Protein AF-0000000077146807 (afdb_homodimer)

pLDDT: mean 95.78, std 4.28, range [75.12, 98.81]

Secondary structure (DSSP, 8-state):
---EEEEEEE-TT-HHHHHHHHHHHH--EEEEEEEHHHHHHH-TTS---TTTTTSEEEEEEEETTEEEEEESS-SSTTPPP---SSEEEEEEES-HHHHHHHHHHHHTSTTPEEEEEEE--SS-SSEEEEE-TTS-EEEEEE-GGG-/---EEEEEEE-TT-HHHHHHHHHHHH--EEEEEEEHHHHHHH-TTS---TTTTTSEEEEEEEETTEEEEEESS-SSTTPPP---SSEEEEEEES-HHHHHHHHHHHHTSTTPEEEEEEE--SS-SSEEEEE-TTS-EEEEEE-GGG-

Structure (mmCIF, N/CA/C/O backbone):
data_AF-0000000077146807-model_v1
#
loop_
_entity.id
_entity.type
_entity.pdbx_description
1 polymer 'PhnB protein'
#
loop_
_atom_site.group_PDB
_atom_site.id
_atom_site.type_symbol
_atom_site.label_atom_id
_atom_site.label_alt_id
_atom_site.label_comp_id
_atom_site.label_asym_id
_atom_site.label_entity_id
_atom_site.label_seq_id
_atom_site.pdbx_PDB_ins_code
_atom_site.Cartn_x
_atom_site.Cartn_y
_atom_site.Cartn_z
_atom_site.occupancy
_atom_site.B_iso_or_equiv
_atom_site.auth_seq_id
_atom_site.auth_comp_id
_atom_site.auth_asym_id
_atom_site.auth_atom_id
_atom_site.pdbx_PDB_model_num
ATOM 1 N N . MET A 1 1 ? 7.93 -3.893 19.234 1 81.62 1 MET A N 1
ATOM 2 C CA . MET A 1 1 ? 8.344 -3.117 18.062 1 81.62 1 MET A CA 1
ATOM 3 C C . MET A 1 1 ? 7.168 -2.365 17.469 1 81.62 1 MET A C 1
ATOM 5 O O . MET A 1 1 ? 6.105 -2.947 17.234 1 81.62 1 MET A O 1
ATOM 9 N N . THR A 1 2 ? 7.328 -1.012 17.328 1 92.5 2 THR A N 1
ATOM 10 C CA . THR A 1 2 ? 6.234 -0.146 16.906 1 92.5 2 THR A CA 1
ATOM 11 C C . THR A 1 2 ? 6.336 0.141 15.406 1 92.5 2 THR A C 1
ATOM 13 O O . THR A 1 2 ? 5.453 0.785 14.828 1 92.5 2 THR A O 1
ATOM 16 N N . LEU A 1 3 ? 7.355 -0.413 14.758 1 95.62 3 LEU A N 1
ATOM 17 C CA . LEU A 1 3 ? 7.594 -0.13 13.352 1 95.62 3 LEU A CA 1
ATOM 18 C C . LEU A 1 3 ? 6.523 -0.779 12.477 1 95.62 3 LEU A C 1
ATOM 20 O O . LEU A 1 3 ? 6.305 -1.991 12.555 1 95.62 3 LEU A O 1
ATOM 24 N N . GLU A 1 4 ? 5.883 0.049 11.625 1 94.94 4 GLU A N 1
ATOM 25 C CA . GLU A 1 4 ? 4.922 -0.468 10.656 1 94.94 4 GLU A CA 1
ATOM 26 C C . GLU A 1 4 ? 4.918 0.369 9.383 1 94.94 4 GLU A C 1
ATOM 28 O O . GLU A 1 4 ? 5.41 1.5 9.375 1 94.94 4 GLU A O 1
ATOM 33 N N . ILE A 1 5 ? 4.465 -0.225 8.344 1 96.5 5 ILE A N 1
ATOM 34 C CA . ILE A 1 5 ? 4.227 0.482 7.09 1 96.5 5 ILE A CA 1
ATOM 35 C C . ILE A 1 5 ? 2.729 0.535 6.805 1 96.5 5 ILE A C 1
ATOM 37 O O . ILE A 1 5 ? 2.088 -0.502 6.621 1 96.5 5 ILE A O 1
ATOM 41 N N . ALA A 1 6 ? 2.217 1.709 6.836 1 96.31 6 ALA A N 1
ATOM 42 C CA . ALA A 1 6 ? 0.815 1.899 6.473 1 96.31 6 ALA A CA 1
ATOM 43 C C . ALA A 1 6 ? 0.677 2.264 4.996 1 96.31 6 ALA A C 1
ATOM 45 O O . ALA A 1 6 ? 1.589 2.85 4.406 1 96.31 6 ALA A O 1
ATOM 46 N N . ILE A 1 7 ? -0.433 1.892 4.477 1 97.5 7 ILE A N 1
ATOM 47 C CA . ILE A 1 7 ? -0.778 2.283 3.115 1 97.5 7 ILE A CA 1
ATOM 48 C C . ILE A 1 7 ? -1.39 3.682 3.121 1 97.5 7 ILE A C 1
ATOM 50 O O . ILE A 1 7 ? -2.209 4.004 3.984 1 97.5 7 ILE A O 1
ATOM 54 N N . PHE A 1 8 ? -1.017 4.445 2.168 1 98.5 8 PHE A N 1
ATOM 55 C CA . PHE A 1 8 ? -1.559 5.793 2.043 1 98.5 8 PHE A CA 1
ATOM 56 C C . PHE A 1 8 ? -2.15 6.012 0.656 1 98.5 8 PHE A C 1
ATOM 58 O O . PHE A 1 8 ? -1.458 5.852 -0.351 1 98.5 8 PHE A O 1
ATOM 65 N N . LEU A 1 9 ? -3.402 6.359 0.618 1 98.81 9 LEU A N 1
ATOM 66 C CA . LEU A 1 9 ? -4.094 6.617 -0.64 1 98.81 9 LEU A CA 1
ATOM 67 C C . LEU A 1 9 ? -4.352 8.109 -0.824 1 98.81 9 LEU A C 1
ATOM 69 O O . LEU A 1 9 ? -4.879 8.766 0.074 1 98.81 9 LEU A O 1
ATOM 73 N N . SER A 1 10 ? -3.959 8.602 -1.922 1 98.62 10 SER A N 1
ATOM 74 C CA . SER A 1 10 ? -4.309 9.953 -2.355 1 98.62 10 SER A CA 1
ATOM 75 C C . SER A 1 10 ? -5.48 9.93 -3.336 1 98.62 10 SER A C 1
ATOM 77 O O . SER A 1 10 ? -5.402 9.289 -4.387 1 98.62 10 SER A O 1
ATOM 79 N N . MET A 1 11 ? -6.52 10.68 -3.082 1 98.19 11 MET A N 1
ATOM 80 C CA . MET A 1 11 ? -7.766 10.414 -3.793 1 98.19 11 MET A CA 1
ATOM 81 C C . MET A 1 11 ? -8.164 11.602 -4.664 1 98.19 11 MET A C 1
ATOM 83 O O . MET A 1 11 ? -9.094 11.508 -5.465 1 98.19 11 MET A O 1
ATOM 87 N N . ASN A 1 12 ? -7.508 12.711 -4.508 1 96.75 12 ASN A N 1
ATOM 88 C CA . ASN A 1 12 ? -7.684 13.844 -5.41 1 96.75 12 ASN A CA 1
ATOM 89 C C . ASN A 1 12 ? -9.156 14.219 -5.555 1 96.75 12 ASN A C 1
ATOM 91 O O . ASN A 1 12 ? -9.672 14.289 -6.668 1 96.75 12 ASN A O 1
ATOM 95 N N . GLY A 1 13 ? -9.812 14.445 -4.445 1 96.19 13 GLY A N 1
ATOM 96 C CA . GLY A 1 13 ? -11.18 14.922 -4.469 1 96.19 13 GLY A CA 1
ATOM 97 C C . GLY A 1 13 ? -12.195 13.836 -4.168 1 96.19 13 GLY A C 1
ATOM 98 O O . GLY A 1 13 ? -13.391 14.117 -4.031 1 96.19 13 GLY A O 1
ATOM 99 N N . GLN A 1 14 ? -11.773 12.594 -3.996 1 97.75 14 GLN A N 1
ATOM 100 C CA . GLN A 1 14 ? -12.711 11.5 -3.828 1 97.75 14 GLN A CA 1
ATOM 101 C C . GLN A 1 14 ? -12.484 10.766 -2.508 1 97.75 14 GLN A C 1
ATOM 103 O O . GLN A 1 14 ? -12.875 9.609 -2.357 1 97.75 14 GLN A O 1
ATOM 108 N N . ALA A 1 15 ? -11.844 11.414 -1.58 1 98.56 15 ALA A N 1
ATOM 109 C CA . ALA A 1 15 ? -11.453 10.75 -0.337 1 98.56 15 ALA A CA 1
ATOM 110 C C . ALA A 1 15 ? -12.68 10.336 0.471 1 98.56 15 ALA A C 1
ATOM 112 O O . ALA A 1 15 ? -12.742 9.219 0.991 1 98.56 15 ALA A O 1
ATOM 113 N N . LYS A 1 16 ? -13.633 11.211 0.589 1 98.06 16 LYS A N 1
ATOM 114 C CA . LYS A 1 16 ? -14.836 10.891 1.356 1 98.06 16 LYS A CA 1
ATOM 115 C C . LYS A 1 16 ? -15.57 9.695 0.76 1 98.06 16 LYS A C 1
ATOM 117 O O . LYS A 1 16 ? -16 8.797 1.487 1 98.06 16 LYS A O 1
ATOM 122 N N . GLU A 1 17 ? -15.727 9.688 -0.514 1 98.19 17 GLU A N 1
ATOM 123 C CA . GLU A 1 17 ? -16.375 8.578 -1.204 1 98.19 17 GLU A CA 1
ATOM 124 C C . GLU A 1 17 ? -15.602 7.277 -1 1 98.19 17 GLU A C 1
ATOM 126 O O . GLU A 1 17 ? -16.203 6.223 -0.774 1 98.19 17 GLU A O 1
ATOM 131 N N . ALA A 1 18 ? -14.305 7.371 -1.085 1 98.69 18 ALA A N 1
ATOM 132 C CA . ALA A 1 18 ? -13.461 6.191 -0.886 1 98.69 18 ALA A CA 1
ATOM 133 C C . ALA A 1 18 ? -13.609 5.645 0.531 1 98.69 18 ALA A C 1
ATOM 135 O O . ALA A 1 18 ? -13.75 4.434 0.724 1 98.69 18 ALA A O 1
ATOM 136 N N . ILE A 1 19 ? -13.57 6.535 1.506 1 98.75 19 ILE A N 1
ATOM 137 C CA . ILE A 1 19 ? -13.742 6.133 2.898 1 98.75 19 ILE A CA 1
ATOM 138 C C . ILE A 1 19 ? -15.062 5.387 3.064 1 98.75 19 ILE A C 1
ATOM 140 O O . ILE A 1 19 ? -15.109 4.312 3.668 1 98.75 19 ILE A O 1
ATOM 144 N N . ASN A 1 20 ? -16.094 5.914 2.502 1 98.38 20 ASN A N 1
ATOM 145 C CA . ASN A 1 20 ? -17.406 5.27 2.568 1 98.38 20 ASN A CA 1
ATOM 146 C C . ASN A 1 20 ? -17.391 3.91 1.876 1 98.38 20 ASN A C 1
ATOM 148 O O . ASN A 1 20 ? -17.984 2.949 2.377 1 98.38 20 ASN A O 1
ATOM 152 N N . PHE A 1 21 ? -16.766 3.859 0.77 1 98.75 21 PHE A N 1
ATOM 153 C CA . PHE A 1 21 ? -16.656 2.621 0.007 1 98.75 21 PHE A CA 1
ATOM 154 C C . PHE A 1 21 ? -15.992 1.532 0.839 1 98.75 21 PHE A C 1
ATOM 156 O O . PHE A 1 21 ? -16.5 0.412 0.926 1 98.75 21 PHE A O 1
ATOM 163 N N . TYR A 1 22 ? -14.844 1.832 1.464 1 98.56 22 TYR A N 1
ATOM 164 C CA . TYR A 1 22 ? -14.094 0.843 2.227 1 98.56 22 TYR A CA 1
ATOM 165 C C . TYR A 1 22 ? -14.82 0.479 3.516 1 98.56 22 TYR A C 1
ATOM 167 O O . TYR A 1 22 ? -14.758 -0.666 3.969 1 98.56 22 TYR A O 1
ATOM 175 N N . THR A 1 23 ? -15.492 1.472 4.141 1 98.38 23 THR A N 1
ATOM 176 C CA . THR A 1 23 ? -16.281 1.185 5.328 1 98.38 23 THR A CA 1
ATOM 177 C C . THR A 1 23 ? -17.422 0.216 5 1 98.38 23 THR A C 1
ATOM 179 O O . THR A 1 23 ? -17.641 -0.758 5.723 1 98.38 23 THR A O 1
ATOM 182 N N . ARG A 1 24 ? -18.016 0.372 3.936 1 97.69 24 ARG A N 1
ATOM 183 C CA . ARG A 1 24 ? -19.172 -0.426 3.537 1 97.69 24 ARG A CA 1
ATOM 184 C C . ARG A 1 24 ? -18.75 -1.814 3.072 1 97.69 24 ARG A C 1
ATOM 186 O O . ARG A 1 24 ? -19.328 -2.818 3.484 1 97.69 24 ARG A O 1
ATOM 193 N N . ASN A 1 25 ? -17.75 -1.862 2.285 1 98 25 ASN A N 1
ATOM 194 C CA . ASN A 1 25 ? -17.484 -3.096 1.552 1 98 25 ASN A CA 1
ATOM 195 C C . ASN A 1 25 ? -16.406 -3.938 2.238 1 98 25 ASN A C 1
ATOM 197 O O . ASN A 1 25 ? -16.312 -5.141 1.992 1 98 25 ASN A O 1
ATOM 201 N N . LEU A 1 26 ? -15.586 -3.293 3.039 1 97.75 26 LEU A N 1
ATOM 202 C CA . LEU A 1 26 ? -14.492 -4.012 3.678 1 97.75 26 LEU A CA 1
ATOM 203 C C . LEU A 1 26 ? -14.594 -3.928 5.199 1 97.75 26 LEU A C 1
ATOM 205 O O . LEU A 1 26 ? -13.664 -4.309 5.91 1 97.75 26 LEU A O 1
ATOM 209 N N . GLU A 1 27 ? -15.664 -3.334 5.652 1 96.75 27 GLU A N 1
ATOM 210 C CA . GLU A 1 27 ? -15.93 -3.225 7.086 1 96.75 27 GLU A CA 1
ATOM 211 C C . GLU A 1 27 ? -14.82 -2.445 7.789 1 96.75 27 GLU A C 1
ATOM 213 O O . GLU A 1 27 ? -14.414 -2.799 8.898 1 96.75 27 GLU A O 1
ATOM 218 N N . ALA A 1 28 ? -14.297 -1.48 7.094 1 98.19 28 ALA A N 1
ATOM 219 C CA . ALA A 1 28 ? -13.258 -0.629 7.668 1 98.19 28 ALA A CA 1
ATOM 220 C C . ALA A 1 28 ? -13.812 0.223 8.805 1 98.19 28 ALA A C 1
ATOM 222 O O . ALA A 1 28 ? -14.922 0.746 8.711 1 98.19 28 ALA A O 1
ATOM 223 N N . LYS A 1 29 ? -13.047 0.321 9.836 1 98.19 29 LYS A N 1
ATOM 224 C CA . LYS A 1 29 ? -13.391 1.197 10.953 1 98.19 29 LYS A CA 1
ATOM 225 C C . LYS A 1 29 ? -12.695 2.551 10.828 1 98.19 29 LYS A C 1
ATOM 227 O O . LYS A 1 29 ? -11.492 2.615 10.57 1 98.19 29 LYS A O 1
ATOM 232 N N . LYS A 1 30 ? -13.453 3.574 11.016 1 98.31 30 LYS A N 1
ATOM 233 C CA . LYS A 1 30 ? -12.883 4.918 11.008 1 98.31 30 LYS A CA 1
ATOM 234 C C . LYS A 1 30 ? -12.227 5.25 12.344 1 98.31 30 LYS A C 1
ATOM 236 O O . LYS A 1 30 ? -12.906 5.406 13.352 1 98.31 30 LYS A O 1
ATOM 241 N N . LEU A 1 31 ? -10.969 5.395 12.344 1 97.25 31 LEU A N 1
ATOM 242 C CA . LEU A 1 31 ? -10.258 5.719 13.57 1 97.25 31 LEU A CA 1
ATOM 243 C C . LEU A 1 31 ? -10.078 7.227 13.711 1 97.25 31 LEU A C 1
ATOM 245 O O . LEU A 1 31 ? -10.078 7.75 14.828 1 97.25 31 LEU A O 1
ATOM 249 N N . MET A 1 32 ? -9.82 7.871 12.617 1 96.88 32 MET A N 1
ATOM 250 C CA . MET A 1 32 ? -9.555 9.305 12.586 1 96.88 32 MET A CA 1
ATOM 251 C C . MET A 1 32 ? -9.969 9.898 11.242 1 96.88 32 MET A C 1
ATOM 253 O O . MET A 1 32 ? -9.758 9.289 10.195 1 96.88 32 MET A O 1
ATOM 257 N N . ILE A 1 33 ? -10.57 11.062 11.305 1 97.69 33 ILE A N 1
ATOM 258 C CA . ILE A 1 33 ? -10.875 11.844 10.117 1 97.69 33 ILE A CA 1
ATOM 259 C C . ILE A 1 33 ? -10.562 13.32 10.375 1 97.69 33 ILE A C 1
ATOM 261 O O . ILE A 1 33 ? -11.031 13.898 11.359 1 97.69 33 ILE A O 1
ATOM 265 N N . VAL A 1 34 ? -9.82 13.898 9.578 1 96.69 34 VAL A N 1
ATOM 266 C CA . VAL A 1 34 ? -9.477 15.312 9.656 1 96.69 34 VAL A CA 1
ATOM 267 C C . VAL A 1 34 ? -9.805 16 8.336 1 96.69 34 VAL A C 1
ATOM 269 O O . VAL A 1 34 ? -9.273 15.625 7.285 1 96.69 34 VAL A O 1
ATOM 272 N N . THR A 1 35 ? -10.641 16.984 8.391 1 97.38 35 THR A N 1
ATOM 273 C CA . THR A 1 35 ? -10.992 17.75 7.191 1 97.38 35 THR A CA 1
ATOM 274 C C . THR A 1 35 ? -10.047 18.922 6.996 1 97.38 35 THR A C 1
ATOM 276 O O . THR A 1 35 ? -9.258 19.25 7.883 1 97.38 35 THR A O 1
ATOM 279 N N . TYR A 1 36 ? -10.211 19.531 5.785 1 96.75 36 TYR A N 1
ATOM 280 C CA . TYR A 1 36 ? -9.43 20.734 5.531 1 96.75 36 TYR A CA 1
ATOM 281 C C . TYR A 1 36 ? -9.805 21.844 6.516 1 96.75 36 TYR A C 1
ATOM 283 O O . TYR A 1 36 ? -8.945 22.609 6.961 1 96.75 36 TYR A O 1
ATOM 291 N N . GLU A 1 37 ? -11.031 21.938 6.82 1 95.75 37 GLU A N 1
ATOM 292 C CA . GLU A 1 37 ? -11.492 22.938 7.789 1 95.75 37 GLU A CA 1
ATOM 293 C C . GLU A 1 37 ? -10.828 22.719 9.148 1 95.75 37 GLU A C 1
ATOM 295 O O . GLU A 1 37 ? -10.352 23.672 9.773 1 95.75 37 GLU A O 1
ATOM 300 N N . GLU A 1 38 ? -10.844 21.5 9.594 1 94.81 38 GLU A N 1
ATOM 301 C CA . GLU A 1 38 ? -10.227 21.172 10.875 1 94.81 38 GLU A CA 1
ATOM 302 C C . GLU A 1 38 ? -8.719 21.422 10.852 1 94.81 38 GLU A C 1
ATOM 304 O O . GLU A 1 38 ? -8.148 21.891 11.836 1 94.81 38 GLU A O 1
ATOM 309 N N . LEU A 1 39 ? -8.109 21.062 9.758 1 92.81 39 LEU A N 1
ATOM 310 C CA . LEU A 1 39 ? -6.684 21.312 9.602 1 92.81 39 LEU A CA 1
ATOM 311 C C . LEU A 1 39 ? -6.379 22.812 9.68 1 92.81 39 LEU A C 1
ATOM 313 O O . LEU A 1 39 ? -5.398 23.219 10.305 1 92.81 39 LEU A O 1
ATOM 317 N N . ALA A 1 40 ? -7.164 23.625 9.062 1 92.38 40 ALA A N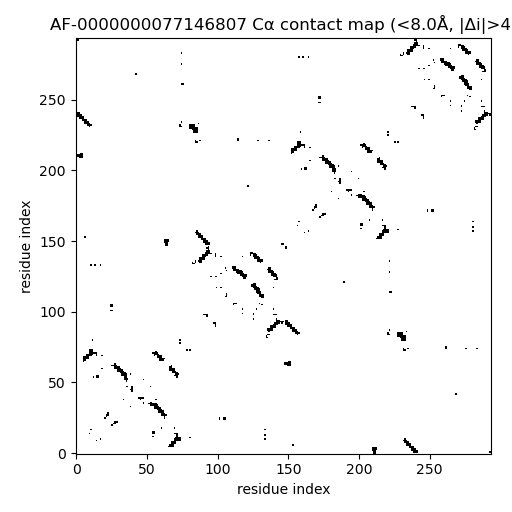 1
ATOM 318 C CA . ALA A 1 40 ? -6.969 25.062 9 1 92.38 40 ALA A CA 1
ATOM 319 C C . ALA A 1 40 ? -7.012 25.688 10.391 1 92.38 40 ALA A C 1
ATOM 321 O O . ALA A 1 40 ? -6.402 26.734 10.633 1 92.38 40 ALA A O 1
ATOM 322 N N . LYS A 1 41 ? -7.738 25.062 11.312 1 91 41 LYS A N 1
ATOM 323 C CA . LYS A 1 41 ? -7.801 25.547 12.688 1 91 41 LYS A CA 1
ATOM 324 C C . LYS A 1 41 ? -6.465 25.344 13.398 1 91 41 LYS A C 1
ATOM 326 O O . LYS A 1 41 ? -6.129 26.078 14.328 1 91 41 LYS A O 1
ATOM 331 N N . ARG A 1 42 ? -5.73 24.359 12.977 1 87.44 42 ARG A N 1
ATOM 332 C CA . ARG A 1 42 ? -4.453 24.031 13.602 1 87.44 42 ARG A CA 1
ATOM 333 C C . ARG A 1 42 ? -3.299 24.703 12.867 1 87.44 42 ARG A C 1
ATOM 335 O O . ARG A 1 42 ? -2.223 24.891 13.438 1 87.44 42 ARG A O 1
ATOM 342 N N . ASP A 1 43 ? -3.494 24.953 11.586 1 86.56 43 ASP A N 1
ATOM 343 C CA . ASP A 1 43 ? -2.504 25.578 10.711 1 86.56 43 ASP A CA 1
ATOM 344 C C . ASP A 1 43 ? -3.096 26.781 9.977 1 86.56 43 ASP A C 1
ATOM 346 O O . ASP A 1 43 ? -3.719 26.625 8.93 1 86.56 43 ASP A O 1
ATOM 350 N N . SER A 1 44 ? -2.748 27.875 10.367 1 84 44 SER A N 1
ATOM 351 C CA . SER A 1 44 ? -3.348 29.109 9.844 1 84 44 SER A CA 1
ATOM 352 C C . SER A 1 44 ? -2.885 29.391 8.422 1 84 44 SER A C 1
ATOM 354 O O . SER A 1 44 ? -3.506 30.172 7.703 1 84 44 SER A O 1
ATOM 356 N N . SER A 1 45 ? -1.859 28.734 8 1 84.19 45 SER A N 1
ATOM 357 C CA . SER A 1 45 ? -1.342 28.969 6.656 1 84.19 45 SER A CA 1
ATOM 358 C C . SER A 1 45 ? -2.123 28.172 5.621 1 84.19 45 SER A C 1
ATOM 360 O O . SER A 1 45 ? -2.02 28.438 4.418 1 84.19 45 SER A O 1
ATOM 362 N N . PHE A 1 46 ? -2.885 27.297 6.133 1 85.56 46 PHE A N 1
ATOM 363 C CA . PHE A 1 46 ? -3.666 26.469 5.219 1 85.56 46 PHE A CA 1
ATOM 364 C C . PHE A 1 46 ? -4.906 27.203 4.742 1 85.56 46 PHE A C 1
ATOM 366 O O . PHE A 1 46 ? -5.758 27.594 5.551 1 85.56 46 PHE A O 1
ATOM 373 N N . LYS A 1 47 ? -5.016 27.484 3.428 1 84.88 47 LYS A N 1
ATOM 374 C CA . LYS A 1 47 ? -6.121 28.234 2.848 1 84.88 47 LYS A CA 1
ATOM 375 C C . LYS A 1 47 ? -7.336 27.344 2.613 1 84.88 47 LYS A C 1
ATOM 377 O O . LYS A 1 47 ? -7.223 26.281 1.977 1 84.88 47 LYS A O 1
ATOM 382 N N . ILE A 1 48 ? -8.422 27.719 3.07 1 88.62 48 ILE A N 1
ATOM 383 C CA . ILE A 1 48 ? -9.656 26.953 2.961 1 88.62 48 ILE A CA 1
ATOM 384 C C . ILE A 1 48 ? -10.727 27.797 2.258 1 88.62 48 ILE A C 1
ATOM 386 O O . ILE A 1 48 ? -10.703 29.016 2.334 1 88.62 48 ILE A O 1
ATOM 390 N N . THR A 1 49 ? -11.469 27.203 1.381 1 91.81 49 THR A N 1
ATOM 391 C CA . THR A 1 49 ? -12.625 27.812 0.722 1 91.81 49 THR A CA 1
ATOM 392 C C . THR A 1 49 ? -13.891 27.031 1.028 1 91.81 49 THR A C 1
ATOM 394 O O . THR A 1 49 ? -13.836 25.953 1.623 1 91.81 49 THR A O 1
ATOM 397 N N . SER A 1 50 ? -15.023 27.578 0.658 1 92.25 50 SER A N 1
ATOM 398 C CA . SER A 1 50 ? -16.297 26.891 0.855 1 92.25 50 SER A CA 1
ATOM 399 C C . SER A 1 50 ? -16.359 25.609 0.037 1 92.25 50 SER A C 1
ATOM 401 O O . SER A 1 50 ? -17.047 24.656 0.416 1 92.25 50 SER A O 1
ATOM 403 N N . GLU A 1 51 ? -15.586 25.531 -0.985 1 92.12 51 GLU A N 1
ATOM 404 C CA . GLU A 1 51 ? -15.633 24.406 -1.907 1 92.12 51 GLU A CA 1
ATOM 405 C C . GLU A 1 51 ? -14.789 23.234 -1.396 1 92.12 51 GLU A C 1
ATOM 407 O O . GLU A 1 51 ? -15.094 22.078 -1.672 1 92.12 51 GLU A O 1
ATOM 412 N N . ASN A 1 52 ? -13.797 23.578 -0.627 1 93.06 52 ASN A N 1
ATOM 413 C CA . ASN A 1 52 ? -12.875 22.5 -0.293 1 93.06 52 ASN A CA 1
ATOM 414 C C . ASN A 1 52 ? -12.875 22.203 1.203 1 93.06 52 ASN A C 1
ATOM 416 O O . ASN A 1 52 ? -12.203 21.281 1.657 1 93.06 52 ASN A O 1
ATOM 420 N N . LYS A 1 53 ? -13.648 22.891 1.979 1 94.62 53 LYS A N 1
ATOM 421 C CA . LYS A 1 53 ? -13.602 22.812 3.436 1 94.62 53 LYS A CA 1
ATOM 422 C C . LYS A 1 53 ? -13.883 21.391 3.924 1 94.62 53 LYS A C 1
ATOM 424 O O . LYS A 1 53 ? -13.375 20.984 4.969 1 94.62 53 LYS A O 1
ATOM 429 N N . ASP A 1 54 ? -14.633 20.625 3.182 1 95.81 54 ASP A N 1
ATOM 430 C CA . ASP A 1 54 ? -15.047 19.312 3.629 1 95.81 54 ASP A CA 1
ATOM 431 C C . ASP A 1 54 ? -14.125 18.219 3.062 1 95.81 54 ASP A C 1
ATOM 433 O O . ASP A 1 54 ? -14.289 17.047 3.373 1 95.81 54 ASP A O 1
ATOM 437 N N . HIS A 1 55 ? -13.148 18.625 2.297 1 97.19 55 HIS A N 1
ATOM 438 C CA . HIS A 1 55 ? -12.164 17.672 1.791 1 97.19 55 HIS A CA 1
ATOM 439 C C . HIS A 1 55 ? -11.359 17.062 2.93 1 97.19 55 HIS A C 1
ATOM 441 O O . HIS A 1 55 ? -11.258 17.641 4.012 1 97.19 55 HIS A O 1
ATOM 447 N N . ILE A 1 56 ? -10.883 15.867 2.695 1 98.12 56 ILE A N 1
ATOM 448 C CA . ILE A 1 56 ? -10.188 15.109 3.732 1 98.12 56 ILE A CA 1
ATOM 449 C C . ILE A 1 56 ? -8.703 15.453 3.707 1 98.12 56 ILE A C 1
ATOM 451 O O . ILE A 1 56 ? -8.016 15.219 2.709 1 98.12 56 ILE A O 1
ATOM 455 N N . ALA A 1 57 ? -8.203 16.016 4.805 1 96.25 57 ALA A N 1
ATOM 456 C CA . ALA A 1 57 ? -6.777 16.297 4.961 1 96.25 57 ALA A CA 1
ATOM 457 C C . ALA A 1 57 ? -6.012 15.047 5.363 1 96.25 57 ALA A C 1
ATOM 459 O O . ALA A 1 57 ? -4.867 14.852 4.953 1 96.25 57 ALA A O 1
ATOM 460 N N . HIS A 1 58 ? -6.617 14.25 6.176 1 96.94 58 HIS A N 1
ATOM 461 C CA . HIS A 1 58 ? -6.031 13.008 6.68 1 96.94 58 HIS A CA 1
ATOM 462 C C . HIS A 1 58 ? -7.098 12.102 7.285 1 96.94 58 HIS A C 1
ATOM 464 O O . HIS A 1 58 ? -8.047 12.586 7.91 1 96.94 58 HIS A O 1
ATOM 470 N N . SER A 1 59 ? -6.949 10.82 7.129 1 98.25 59 SER A N 1
ATOM 471 C CA . SER A 1 59 ? -7.809 9.844 7.797 1 98.25 59 SER A CA 1
ATOM 472 C C . SER A 1 59 ? -7.082 8.516 8.008 1 98.25 59 SER A C 1
ATOM 474 O O . SER A 1 59 ? -6.133 8.203 7.285 1 98.25 59 SER A O 1
ATOM 476 N N . VAL A 1 60 ? -7.469 7.832 9.008 1 97.62 60 VAL A N 1
ATOM 477 C CA . VAL A 1 60 ? -6.961 6.496 9.312 1 97.62 60 VAL A CA 1
ATOM 478 C C . VAL A 1 60 ? -8.133 5.523 9.469 1 97.62 60 VAL A C 1
ATOM 480 O O . VAL A 1 60 ? -9.008 5.727 10.305 1 97.62 60 VAL A O 1
ATOM 483 N N . LEU A 1 61 ? -8.117 4.562 8.633 1 98.31 61 LEU A N 1
ATOM 484 C CA . LEU A 1 61 ? -9.047 3.447 8.734 1 98.31 61 LEU A CA 1
ATOM 485 C C . LEU A 1 61 ? -8.344 2.188 9.219 1 98.31 61 LEU A C 1
ATOM 487 O O . LEU A 1 61 ? -7.129 2.043 9.039 1 98.31 61 LEU A O 1
ATOM 491 N N . GLN A 1 62 ? -9.125 1.335 9.82 1 97.38 62 GLN A N 1
ATOM 492 C CA . GLN A 1 62 ? -8.617 0.037 10.25 1 97.38 62 GLN A CA 1
ATOM 493 C C . GLN A 1 62 ? -9.375 -1.102 9.578 1 97.38 62 GLN A C 1
ATOM 495 O O . GLN A 1 62 ? -10.609 -1.158 9.641 1 97.38 62 GLN A O 1
ATOM 500 N N . ILE A 1 63 ? -8.695 -1.94 8.945 1 96.06 63 ILE A N 1
ATOM 501 C CA . ILE A 1 63 ? -9.227 -3.172 8.367 1 96.06 63 ILE A CA 1
ATOM 502 C C . ILE A 1 63 ? -8.438 -4.367 8.891 1 96.06 63 ILE A C 1
ATOM 504 O O . ILE A 1 63 ? -7.281 -4.574 8.516 1 96.06 63 ILE A O 1
ATOM 508 N N . GLY A 1 64 ? -9.039 -5.184 9.727 1 93.19 64 GLY A N 1
ATOM 509 C CA . GLY A 1 64 ? -8.266 -6.203 10.422 1 93.19 64 GLY A CA 1
ATOM 510 C C . GLY A 1 64 ? -7.078 -5.641 11.18 1 93.19 64 GLY A C 1
ATOM 511 O O . GLY A 1 64 ? -7.234 -4.727 11.992 1 93.19 64 GLY A O 1
ATOM 512 N N . ASN A 1 65 ? -5.918 -6.125 10.82 1 90.44 65 ASN A N 1
ATOM 513 C CA . ASN A 1 65 ? -4.707 -5.715 11.516 1 90.44 65 ASN A CA 1
ATOM 514 C C . ASN A 1 65 ? -3.959 -4.625 10.758 1 90.44 65 ASN A C 1
ATOM 516 O O . ASN A 1 65 ? -2.811 -4.316 11.078 1 90.44 65 ASN A O 1
ATOM 520 N N . THR A 1 66 ? -4.605 -4.043 9.82 1 94.19 66 THR A N 1
ATOM 521 C CA . THR A 1 66 ? -3.889 -3.127 8.938 1 94.19 66 THR A CA 1
ATOM 522 C C . THR A 1 66 ? -4.527 -1.742 8.961 1 94.19 66 THR A C 1
ATOM 524 O O . THR A 1 66 ? -5.754 -1.618 8.953 1 94.19 66 THR A O 1
ATOM 527 N N . LYS A 1 67 ? -3.678 -0.741 8.961 1 95.56 67 LYS A N 1
ATOM 528 C CA . LYS A 1 67 ? -4.137 0.638 8.82 1 95.56 67 LYS A CA 1
ATOM 529 C C . LYS A 1 67 ? -4.109 1.077 7.359 1 95.56 67 LYS A C 1
ATOM 531 O O . LYS A 1 67 ? -3.174 0.755 6.625 1 95.56 67 LYS A O 1
ATOM 536 N N . LEU A 1 68 ? -5.141 1.747 6.992 1 98.06 68 LEU A N 1
ATOM 537 C CA . LEU A 1 68 ? -5.273 2.404 5.695 1 98.06 68 LEU A CA 1
ATOM 538 C C . LEU A 1 68 ? -5.473 3.906 5.867 1 98.06 68 LEU A C 1
ATOM 540 O O . LEU A 1 68 ? -6.434 4.34 6.508 1 98.06 68 LEU A O 1
ATOM 544 N N . MET A 1 69 ? -4.57 4.625 5.312 1 98.56 69 MET A N 1
ATOM 545 C CA . MET A 1 69 ? -4.66 6.082 5.398 1 98.56 69 MET A CA 1
ATOM 546 C C . MET A 1 69 ? -5.129 6.676 4.074 1 98.56 69 MET A C 1
ATOM 548 O O . MET A 1 69 ? -4.73 6.207 3.004 1 98.56 69 MET A O 1
ATOM 552 N N . ILE A 1 70 ? -5.996 7.676 4.191 1 98.75 70 ILE A N 1
ATOM 553 C CA . ILE A 1 70 ? -6.578 8.281 2.998 1 98.75 70 ILE A CA 1
ATOM 554 C C . ILE A 1 70 ? -6.59 9.797 3.143 1 98.75 70 ILE A C 1
ATOM 556 O O . ILE A 1 70 ? -6.918 10.328 4.211 1 98.75 70 ILE A O 1
ATOM 560 N N . ALA A 1 71 ? -6.281 10.484 2.137 1 98.12 71 ALA A N 1
ATOM 561 C CA . ALA A 1 71 ? -6.359 11.938 2.051 1 98.12 71 ALA A CA 1
ATOM 562 C C . ALA A 1 71 ? -6.613 12.391 0.615 1 98.12 71 ALA A C 1
ATOM 564 O O . ALA A 1 71 ? -6.777 11.562 -0.284 1 98.12 71 ALA A O 1
ATOM 565 N N . GLU A 1 72 ? -6.746 13.719 0.425 1 97.31 72 GLU A N 1
ATOM 566 C CA . GLU A 1 72 ? -6.934 14.266 -0.918 1 97.31 72 GLU A CA 1
ATOM 567 C C . GLU A 1 72 ? -5.602 14.383 -1.653 1 97.31 72 GLU A C 1
ATOM 569 O O . GLU A 1 72 ? -5.469 13.922 -2.789 1 97.31 72 GLU A O 1
ATOM 574 N N . ASP A 1 73 ? -4.605 14.859 -1 1 94.31 73 ASP A N 1
ATOM 575 C CA . ASP A 1 73 ? -3.426 15.398 -1.668 1 94.31 73 ASP A CA 1
ATOM 576 C C . ASP A 1 73 ? -2.402 14.305 -1.951 1 94.31 73 ASP A C 1
ATOM 578 O O . ASP A 1 73 ? -2.299 13.336 -1.196 1 94.31 73 ASP A O 1
ATOM 582 N N . THR A 1 74 ? -1.663 14.523 -2.992 1 94.44 74 THR A N 1
ATOM 583 C CA . THR A 1 74 ? -0.504 13.688 -3.285 1 94.44 74 THR A CA 1
ATOM 584 C C . THR A 1 74 ? 0.696 14.109 -2.443 1 94.44 74 THR A C 1
ATOM 586 O O . THR A 1 74 ? 0.616 15.078 -1.683 1 94.44 74 THR A O 1
ATOM 589 N N . MET A 1 75 ? 1.733 13.398 -2.564 1 93.25 75 MET A N 1
ATOM 590 C CA . MET A 1 75 ? 2.891 13.609 -1.699 1 93.25 75 MET A CA 1
ATOM 591 C C . MET A 1 75 ? 3.709 14.805 -2.172 1 93.25 75 MET A C 1
ATOM 593 O O . MET A 1 75 ? 4.402 15.445 -1.376 1 93.25 75 MET A O 1
ATOM 597 N N . LYS A 1 76 ? 3.643 15.047 -3.406 1 91.5 76 LYS A N 1
ATOM 598 C CA . LYS A 1 76 ? 4.348 16.188 -3.973 1 91.5 76 LYS A CA 1
ATOM 599 C C . LYS A 1 76 ? 3.379 17.312 -4.312 1 91.5 76 LYS A C 1
ATOM 601 O O . LYS A 1 76 ? 2.375 17.094 -4.996 1 91.5 76 LYS A O 1
ATOM 606 N N . HIS A 1 77 ? 3.785 18.453 -3.926 1 87.25 77 HIS A N 1
ATOM 607 C CA . HIS A 1 77 ? 2.951 19.609 -4.215 1 87.25 77 HIS A CA 1
ATOM 608 C C . HIS A 1 77 ? 2.895 19.891 -5.711 1 87.25 77 HIS A C 1
ATOM 610 O O . HIS A 1 77 ? 3.918 19.828 -6.398 1 87.25 77 HIS A O 1
ATOM 616 N N . ASN A 1 78 ? 1.778 20.062 -6.281 1 85.88 78 ASN A N 1
ATOM 617 C CA . ASN A 1 78 ? 1.519 20.5 -7.648 1 85.88 78 ASN A CA 1
ATOM 618 C C . ASN A 1 78 ? 1.807 19.391 -8.664 1 85.88 78 ASN A C 1
ATOM 620 O O . ASN A 1 78 ? 1.986 19.672 -9.852 1 85.88 78 ASN A O 1
ATOM 624 N N . GLU A 1 79 ? 2.076 18.219 -8.164 1 91.75 79 GLU A N 1
ATOM 625 C CA . GLU A 1 79 ? 2.229 17.141 -9.133 1 91.75 79 GLU A CA 1
ATOM 626 C C . GLU A 1 79 ? 0.886 16.75 -9.742 1 91.75 79 GLU A C 1
ATOM 628 O O . GLU A 1 79 ? -0.152 16.844 -9.086 1 91.75 79 GLU A O 1
ATOM 633 N N . ARG A 1 80 ? 1.021 16.422 -10.992 1 95.62 80 ARG A N 1
ATOM 634 C CA . ARG A 1 80 ? -0.194 15.922 -11.633 1 95.62 80 ARG A CA 1
ATOM 635 C C . ARG A 1 80 ? -0.603 14.57 -11.055 1 95.62 80 ARG A C 1
ATOM 637 O O . ARG A 1 80 ? 0.229 13.672 -10.906 1 95.62 80 ARG A O 1
ATOM 644 N N . TYR A 1 81 ? -1.85 14.461 -10.758 1 97.44 81 TYR A N 1
ATOM 645 C CA . TYR A 1 81 ? -2.393 13.219 -10.227 1 97.44 81 TYR A CA 1
ATOM 646 C C . TYR A 1 81 ? -2.412 12.133 -11.297 1 97.44 81 TYR A C 1
ATOM 648 O O . TYR A 1 81 ? -2.838 12.375 -12.43 1 97.44 81 TYR A O 1
ATOM 656 N N . ASN A 1 82 ? -1.964 10.977 -10.914 1 97.5 82 ASN A N 1
ATOM 657 C CA . ASN A 1 82 ? -1.866 9.852 -11.836 1 97.5 82 ASN A CA 1
ATOM 658 C C . ASN A 1 82 ? -2.105 8.523 -11.125 1 97.5 82 ASN A C 1
ATOM 660 O O . ASN A 1 82 ? -1.328 8.133 -10.25 1 97.5 82 ASN A O 1
ATOM 664 N N . VAL A 1 83 ? -3.193 7.812 -11.555 1 97.88 83 VAL A N 1
ATOM 665 C CA . VAL A 1 83 ? -3.465 6.48 -11.023 1 97.88 83 VAL A CA 1
ATOM 666 C C . VAL A 1 83 ? -2.543 5.465 -11.688 1 97.88 83 VAL A C 1
ATOM 668 O O . VAL A 1 83 ? -2.453 5.406 -12.922 1 97.88 83 VAL A O 1
ATOM 671 N N . GLY A 1 84 ? -1.842 4.727 -10.859 1 97.94 84 GLY A N 1
ATOM 672 C CA . GLY A 1 84 ? -0.92 3.742 -11.406 1 97.94 84 GLY A CA 1
ATOM 673 C C . GLY A 1 84 ? -1.331 2.311 -11.117 1 97.94 84 GLY A C 1
ATOM 674 O O . GLY A 1 84 ? -2.314 2.072 -10.414 1 97.94 84 GLY A O 1
ATOM 675 N N . ASN A 1 85 ? -0.601 1.348 -11.766 1 98.19 85 ASN A N 1
ATOM 676 C CA . ASN A 1 85 ? -0.826 -0.074 -11.523 1 98.19 85 ASN A CA 1
ATOM 677 C C . ASN A 1 85 ? 0.42 -0.751 -10.961 1 98.19 85 ASN A C 1
ATOM 679 O O . ASN A 1 85 ? 0.523 -1.979 -10.977 1 98.19 85 ASN A O 1
ATOM 683 N N . ASN A 1 86 ? 1.364 0.083 -10.469 1 98.44 86 ASN A N 1
ATOM 684 C CA . ASN A 1 86 ? 2.604 -0.441 -9.906 1 98.44 86 ASN A CA 1
ATOM 685 C C . ASN A 1 86 ? 2.43 -0.827 -8.438 1 98.44 86 ASN A C 1
ATOM 687 O O . ASN A 1 86 ? 3.334 -1.404 -7.832 1 98.44 86 ASN A O 1
ATOM 691 N N . MET A 1 87 ? 1.311 -0.474 -7.824 1 98.5 87 MET A N 1
ATOM 692 C CA . MET A 1 87 ? 0.956 -0.872 -6.465 1 98.5 87 MET A CA 1
ATOM 693 C C . MET A 1 87 ? -0.479 -1.385 -6.406 1 98.5 87 MET A C 1
ATOM 695 O O . MET A 1 87 ? -1.354 -0.878 -7.113 1 98.5 87 MET A O 1
ATOM 699 N N . SER A 1 88 ? -0.706 -2.375 -5.582 1 98.5 88 SER A N 1
ATOM 700 C CA . SER A 1 88 ? -2.033 -2.912 -5.301 1 98.5 88 SER A CA 1
ATOM 701 C C . SER A 1 88 ? -2.145 -3.395 -3.859 1 98.5 88 SER A C 1
ATOM 703 O O . SER A 1 88 ? -1.165 -3.359 -3.111 1 98.5 88 SER A O 1
ATOM 705 N N . LEU A 1 89 ? -3.348 -3.67 -3.457 1 98.19 89 LEU A N 1
ATOM 706 C CA . LEU A 1 89 ? -3.609 -4.211 -2.129 1 98.19 89 LEU A CA 1
ATOM 707 C C . LEU A 1 89 ? -3.898 -5.707 -2.199 1 98.19 89 LEU A C 1
ATOM 709 O O . LEU A 1 89 ? -4.566 -6.172 -3.127 1 98.19 89 LEU A O 1
ATOM 713 N N . CYS A 1 90 ? -3.393 -6.414 -1.259 1 98.12 90 CYS A N 1
ATOM 714 C CA . CYS A 1 90 ? -3.732 -7.824 -1.124 1 98.12 90 CYS A CA 1
ATOM 715 C C . CYS A 1 90 ? -4.43 -8.094 0.204 1 98.12 90 CYS A C 1
ATOM 717 O O . CYS A 1 90 ? -3.779 -8.141 1.251 1 98.12 90 CYS A O 1
ATOM 719 N N . ILE A 1 91 ? -5.719 -8.281 0.148 1 98.12 91 ILE A N 1
ATOM 720 C CA . ILE A 1 91 ? -6.5 -8.656 1.319 1 98.12 91 ILE A CA 1
ATOM 721 C C . ILE A 1 91 ? -6.434 -10.172 1.521 1 98.12 91 ILE A C 1
ATOM 723 O O . ILE A 1 91 ? -6.852 -10.938 0.651 1 98.12 91 ILE A O 1
ATOM 727 N N . GLN A 1 92 ? -5.941 -10.547 2.648 1 97.88 92 GLN A N 1
ATOM 728 C CA . GLN A 1 92 ? -5.785 -11.984 2.857 1 97.88 92 GLN A CA 1
ATOM 729 C C . GLN A 1 92 ? -6.238 -12.391 4.258 1 97.88 92 GLN A C 1
ATOM 731 O O . GLN A 1 92 ? -6.164 -11.586 5.195 1 97.88 92 GLN A O 1
ATOM 736 N N . SER A 1 93 ? -6.73 -13.586 4.426 1 97.69 93 SER A N 1
ATOM 737 C CA . SER A 1 93 ? -7.234 -14.148 5.672 1 97.69 93 SER A CA 1
ATOM 738 C C . SER A 1 93 ? -7.227 -15.68 5.629 1 97.69 93 SER A C 1
ATOM 740 O O . SER A 1 93 ? -7.262 -16.266 4.551 1 97.69 93 SER A O 1
ATOM 742 N N . ALA A 1 94 ? -7.168 -16.328 6.812 1 97.62 94 ALA A N 1
ATOM 743 C CA . ALA A 1 94 ? -7.309 -17.781 6.906 1 97.62 94 ALA A CA 1
ATOM 744 C C . ALA A 1 94 ? -8.773 -18.172 7.094 1 97.62 94 ALA A C 1
ATOM 746 O O . ALA A 1 94 ? -9.078 -19.328 7.391 1 97.62 94 ALA A O 1
ATOM 747 N N . ASN A 1 95 ? -9.633 -17.234 7.02 1 97.44 95 ASN A N 1
ATOM 748 C CA . ASN A 1 95 ? -11.07 -17.453 7.059 1 97.44 95 ASN A CA 1
ATOM 749 C C . ASN A 1 95 ? -11.695 -17.312 5.668 1 97.44 95 ASN A C 1
ATOM 751 O O . ASN A 1 95 ? -11.898 -16.203 5.176 1 97.44 95 ASN A O 1
ATOM 755 N N . LEU A 1 96 ? -11.977 -18.484 5.086 1 97.62 96 LEU A N 1
ATOM 756 C CA . LEU A 1 96 ? -12.492 -18.531 3.721 1 97.62 96 LEU A CA 1
ATOM 757 C C . LEU A 1 96 ? -13.797 -17.75 3.602 1 97.62 96 LEU A C 1
ATOM 759 O O . LEU A 1 96 ? -13.992 -17 2.639 1 97.62 96 LEU A O 1
ATOM 763 N N . GLU A 1 97 ? -14.656 -17.875 4.551 1 97.69 97 GLU A N 1
ATOM 764 C CA . GLU A 1 97 ? -15.945 -17.188 4.523 1 97.69 97 GLU A CA 1
ATOM 765 C C . GLU A 1 97 ? -15.758 -15.672 4.531 1 97.69 97 GLU A C 1
ATOM 767 O O . GLU A 1 97 ? -16.5 -14.945 3.871 1 97.69 97 GLU A O 1
ATOM 772 N N . GLU A 1 98 ? -14.797 -15.273 5.246 1 97.5 98 GLU A N 1
ATOM 773 C CA . GLU A 1 98 ? -14.492 -13.852 5.324 1 97.5 98 GLU A CA 1
ATOM 774 C C . GLU A 1 98 ? -14.039 -13.305 3.971 1 97.5 98 GLU A C 1
ATOM 776 O O . GLU A 1 98 ? -14.516 -12.258 3.529 1 97.5 98 GLU A O 1
ATOM 781 N N . ILE A 1 99 ? -13.18 -13.992 3.283 1 98.25 99 ILE A N 1
ATOM 782 C CA . ILE A 1 99 ? -12.68 -13.586 1.976 1 98.25 99 ILE A CA 1
ATOM 783 C C . ILE A 1 99 ? -13.82 -13.578 0.963 1 98.25 99 ILE A C 1
ATOM 785 O O . ILE A 1 99 ? -13.961 -12.633 0.181 1 98.25 99 ILE A O 1
ATOM 789 N N . GLN A 1 100 ? -14.656 -14.57 1.015 1 98.5 100 GLN A N 1
ATOM 790 C CA . GLN A 1 100 ? -15.797 -14.648 0.111 1 98.5 100 GLN A CA 1
ATOM 791 C C . GLN A 1 100 ? -16.781 -13.5 0.353 1 98.5 100 GLN A C 1
ATOM 793 O O . GLN A 1 100 ? -17.297 -12.906 -0.596 1 98.5 100 GLN A O 1
ATOM 798 N N . ARG A 1 101 ? -16.969 -13.219 1.594 1 98.12 101 ARG A N 1
ATOM 799 C CA . ARG A 1 101 ? -17.859 -12.117 1.946 1 98.12 101 ARG A CA 1
ATOM 800 C C . ARG A 1 101 ? -17.328 -10.789 1.413 1 98.12 101 ARG A C 1
ATOM 802 O O . ARG A 1 101 ? -18.062 -10.023 0.792 1 98.12 101 ARG A O 1
ATOM 809 N N . PHE A 1 102 ? -16.078 -10.547 1.643 1 98.5 102 PHE A N 1
ATOM 810 C CA . PHE A 1 102 ? -15.477 -9.305 1.161 1 98.5 102 PHE A CA 1
ATOM 811 C C . PHE A 1 102 ? -15.547 -9.219 -0.359 1 98.5 102 PHE A C 1
ATOM 813 O O . PHE A 1 102 ? -15.891 -8.18 -0.914 1 98.5 102 PHE A O 1
ATOM 820 N N . TYR A 1 103 ? -15.211 -10.32 -1.009 1 98.81 103 TYR A N 1
ATOM 821 C CA . TYR A 1 103 ? -15.281 -10.336 -2.465 1 98.81 103 TYR A CA 1
ATOM 822 C C . TYR A 1 103 ? -16.688 -10.016 -2.943 1 98.81 103 TYR A C 1
ATOM 824 O O . TYR A 1 103 ? -16.875 -9.148 -3.799 1 98.81 103 TYR A O 1
ATOM 832 N N . ASN A 1 104 ? -17.672 -10.664 -2.367 1 98.75 104 ASN A N 1
ATOM 833 C CA . ASN A 1 104 ? -19.062 -10.469 -2.76 1 98.75 104 ASN A CA 1
ATOM 834 C C . ASN A 1 104 ? -19.516 -9.031 -2.502 1 98.75 104 ASN A C 1
ATOM 836 O O . ASN A 1 104 ? -20.219 -8.445 -3.328 1 98.75 104 ASN A O 1
ATOM 840 N N . ASN A 1 105 ? -19.172 -8.508 -1.38 1 98.62 105 ASN A N 1
ATOM 841 C CA . ASN A 1 105 ? -19.5 -7.121 -1.082 1 98.62 105 ASN A CA 1
ATOM 842 C C . ASN A 1 105 ? -18.922 -6.172 -2.129 1 98.62 105 ASN A C 1
ATOM 844 O O . ASN A 1 105 ? -19.625 -5.289 -2.627 1 98.62 105 ASN A O 1
ATOM 848 N N . LEU A 1 106 ? -17.703 -6.363 -2.459 1 98.75 106 LEU A N 1
ATOM 849 C CA . LEU A 1 106 ? -17.016 -5.473 -3.385 1 98.75 106 LEU A CA 1
ATOM 850 C C . LEU A 1 106 ? -17.641 -5.531 -4.773 1 98.75 106 LEU A C 1
ATOM 852 O O . LEU A 1 106 ? -17.922 -4.496 -5.375 1 98.75 106 LEU A O 1
ATOM 856 N N . ILE A 1 107 ? -17.906 -6.695 -5.25 1 98.44 107 ILE A N 1
ATOM 857 C CA . ILE A 1 107 ? -18.359 -6.82 -6.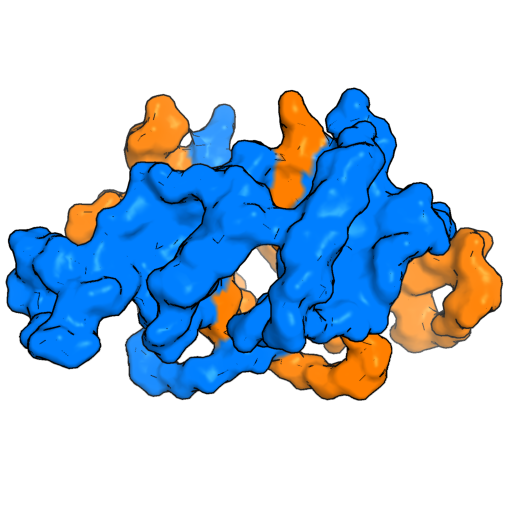633 1 98.44 107 ILE A CA 1
ATOM 858 C C . ILE A 1 107 ? -19.828 -6.441 -6.73 1 98.44 107 ILE A C 1
ATOM 860 O O . ILE A 1 107 ? -20.375 -6.324 -7.832 1 98.44 107 ILE A O 1
ATOM 864 N N . SER A 1 108 ? -20.531 -6.297 -5.598 1 98.06 108 SER A N 1
ATOM 865 C CA . SER A 1 108 ? -21.922 -5.84 -5.609 1 98.06 108 SER A CA 1
ATOM 866 C C . SER A 1 108 ? -22.016 -4.367 -6 1 98.06 108 SER A C 1
ATOM 868 O O . SER A 1 108 ? -23.094 -3.879 -6.352 1 98.06 108 SER A O 1
ATOM 870 N N . ASP A 1 109 ? -20.922 -3.635 -5.824 1 97.56 109 ASP A N 1
ATOM 871 C CA . ASP A 1 109 ? -20.875 -2.252 -6.289 1 97.56 109 ASP A CA 1
ATOM 872 C C . ASP A 1 109 ? -20.734 -2.186 -7.805 1 97.56 109 ASP A C 1
ATOM 874 O O . ASP A 1 109 ? -19.781 -2.752 -8.367 1 97.56 109 ASP A O 1
ATOM 878 N N . LYS A 1 110 ? -21.594 -1.453 -8.461 1 97.31 110 LYS A N 1
ATOM 879 C CA . LYS A 1 110 ? -21.688 -1.447 -9.914 1 97.31 110 LYS A CA 1
ATOM 880 C C . LYS A 1 110 ? -20.438 -0.808 -10.531 1 97.31 110 LYS A C 1
ATOM 882 O O . LYS A 1 110 ? -20.172 -0.973 -11.727 1 97.31 110 LYS A O 1
ATOM 887 N N . HIS A 1 111 ? -19.703 -0.085 -9.789 1 97.75 111 HIS A N 1
ATOM 888 C CA . HIS A 1 111 ? -18.547 0.623 -10.32 1 97.75 111 HIS A CA 1
ATOM 889 C C . HIS A 1 111 ? -17.266 -0.2 -10.164 1 97.75 111 HIS A C 1
ATOM 891 O O . HIS A 1 111 ? -16.188 0.22 -10.594 1 97.75 111 HIS A O 1
ATOM 897 N N . VAL A 1 112 ? -17.391 -1.378 -9.523 1 98.62 112 VAL A N 1
ATOM 898 C CA . VAL A 1 112 ? -16.25 -2.273 -9.367 1 98.62 112 VAL A CA 1
ATOM 899 C C . VAL A 1 112 ? -16.094 -3.133 -10.617 1 98.62 112 VAL A C 1
ATOM 901 O O . VAL A 1 112 ? -17.078 -3.633 -11.164 1 98.62 112 VAL A O 1
ATOM 904 N N . LYS A 1 113 ? -14.859 -3.232 -11.07 1 98.31 113 LYS A N 1
ATOM 905 C CA . LYS A 1 113 ? -14.531 -4.113 -12.188 1 98.31 113 LYS A CA 1
ATOM 906 C C . LYS A 1 113 ? -13.852 -5.391 -11.703 1 98.31 113 LYS A C 1
ATOM 908 O O . LYS A 1 113 ? -12.914 -5.336 -10.898 1 98.31 113 LYS A O 1
ATOM 913 N N . ILE A 1 114 ? -14.336 -6.52 -12.219 1 98.5 114 ILE A N 1
ATOM 914 C CA . ILE A 1 114 ? -13.695 -7.793 -11.906 1 98.5 114 ILE A CA 1
ATOM 915 C C . ILE A 1 114 ? -12.539 -8.047 -12.875 1 98.5 114 ILE A C 1
ATOM 917 O O . ILE A 1 114 ? -12.742 -8.078 -14.094 1 98.5 114 ILE A O 1
ATOM 921 N N . ILE A 1 115 ? -11.367 -8.125 -12.398 1 98 115 ILE A N 1
ATOM 922 C CA . ILE A 1 115 ? -10.203 -8.453 -13.203 1 98 115 ILE A CA 1
ATOM 923 C C . ILE A 1 115 ? -10.039 -9.969 -13.297 1 98 115 ILE A C 1
ATOM 925 O O . ILE A 1 115 ? -9.805 -10.508 -14.375 1 98 115 ILE A O 1
ATOM 929 N N . SER A 1 116 ? -10.109 -10.664 -12.188 1 97.5 116 SER A N 1
ATOM 930 C CA . SER A 1 116 ? -10.109 -12.117 -12.062 1 97.5 116 SER A CA 1
ATOM 931 C C . SER A 1 116 ? -11.109 -12.586 -11.016 1 97.5 116 SER A C 1
ATOM 933 O O . SER A 1 116 ? -11.062 -12.141 -9.867 1 97.5 116 SER A O 1
ATOM 935 N N . PRO A 1 117 ? -12.008 -13.453 -11.422 1 98.31 117 PRO A N 1
ATOM 936 C CA . PRO A 1 117 ? -13.008 -13.914 -10.461 1 98.31 117 PRO A CA 1
ATOM 937 C C . PRO A 1 117 ? -12.391 -14.695 -9.297 1 98.31 117 PRO A C 1
ATOM 939 O O . PRO A 1 117 ? -11.305 -15.258 -9.438 1 98.31 117 PRO A O 1
ATOM 942 N N . LEU A 1 118 ? -13.102 -14.688 -8.188 1 98.56 118 LEU A N 1
ATOM 943 C CA . LEU A 1 118 ? -12.656 -15.445 -7.023 1 98.56 118 LEU A CA 1
ATOM 944 C C . LEU A 1 118 ? -12.789 -16.938 -7.266 1 98.56 118 LEU A C 1
ATOM 946 O O . LEU A 1 118 ? -13.898 -17.484 -7.301 1 98.56 118 LEU A O 1
ATOM 950 N N . GLU A 1 119 ? -11.664 -17.578 -7.422 1 98.19 119 GLU A N 1
ATOM 951 C CA . GLU A 1 119 ? -11.617 -19.016 -7.719 1 98.19 119 GLU A CA 1
ATOM 952 C C . GLU A 1 119 ? -10.367 -19.656 -7.133 1 98.19 119 GLU A C 1
ATOM 954 O O . GLU A 1 119 ? -9.453 -18.969 -6.691 1 98.19 119 GLU A O 1
ATOM 959 N N . LYS A 1 120 ? -10.453 -20.953 -7.125 1 96.12 120 LYS A N 1
ATOM 960 C CA . LYS A 1 120 ? -9.273 -21.703 -6.707 1 96.12 120 LYS A CA 1
ATOM 961 C C . LYS A 1 120 ? -8.172 -21.625 -7.762 1 96.12 120 LYS A C 1
ATOM 963 O O . LYS A 1 120 ? -8.453 -21.656 -8.961 1 96.12 120 LYS A O 1
ATOM 968 N N . ASN A 1 121 ? -6.922 -21.391 -7.27 1 90.38 121 ASN A N 1
ATOM 969 C CA . ASN A 1 121 ? -5.766 -21.516 -8.156 1 90.38 121 ASN A CA 1
ATOM 970 C C . ASN A 1 121 ? -4.664 -22.359 -7.527 1 90.38 121 ASN A C 1
ATOM 972 O O . ASN A 1 121 ? -4.91 -23.094 -6.574 1 90.38 121 ASN A O 1
ATOM 976 N N . ILE A 1 122 ? -3.59 -22.406 -8.102 1 83.69 122 ILE A N 1
ATOM 977 C CA . ILE A 1 122 ? -2.516 -23.297 -7.703 1 83.69 122 ILE A CA 1
ATOM 978 C C . ILE A 1 122 ? -2.033 -22.938 -6.301 1 83.69 122 ILE A C 1
ATOM 980 O O . ILE A 1 122 ? -1.506 -23.781 -5.582 1 83.69 122 ILE A O 1
ATOM 984 N N . PHE A 1 123 ? -2.252 -21.703 -5.852 1 86.88 123 PHE A N 1
ATOM 985 C CA . PHE A 1 123 ? -1.644 -21.25 -4.609 1 86.88 123 PHE A CA 1
ATOM 986 C C . PHE A 1 123 ? -2.703 -21.031 -3.535 1 86.88 123 PHE A C 1
ATOM 988 O O . PHE A 1 123 ? -2.383 -20.938 -2.35 1 86.88 123 PHE A O 1
ATOM 995 N N . SER A 1 124 ? -3.91 -20.906 -3.891 1 94.25 124 SER A N 1
ATOM 996 C CA . SER A 1 124 ? -4.953 -20.547 -2.934 1 94.25 124 SER A CA 1
ATOM 997 C C . SER A 1 124 ? -6.293 -21.172 -3.324 1 94.25 124 SER A C 1
ATOM 999 O O . SER A 1 124 ? -6.648 -21.188 -4.504 1 94.25 124 SER A O 1
ATOM 1001 N N . GLU A 1 125 ? -7.027 -21.562 -2.342 1 96.5 125 GLU A N 1
ATOM 1002 C CA . GLU A 1 125 ? -8.367 -22.109 -2.576 1 96.5 125 GLU A CA 1
ATOM 1003 C C . GLU A 1 125 ? -9.32 -21.016 -3.049 1 96.5 125 GLU A C 1
ATOM 1005 O O . GLU A 1 125 ? -10.383 -21.312 -3.604 1 96.5 125 GLU A O 1
ATOM 1010 N N . ALA A 1 126 ? -9.023 -19.844 -2.797 1 98.19 126 ALA A N 1
ATOM 1011 C CA . ALA A 1 126 ? -9.82 -18.703 -3.23 1 98.19 126 ALA A CA 1
ATOM 1012 C C . ALA A 1 126 ? -8.938 -17.484 -3.49 1 98.19 126 ALA A C 1
ATOM 1014 O O . ALA A 1 126 ? -8.344 -16.938 -2.561 1 98.19 126 ALA A O 1
ATOM 1015 N N . TYR A 1 127 ? -8.93 -17.094 -4.688 1 98.25 127 TYR A N 1
ATOM 1016 C CA . TYR A 1 127 ? -8.133 -15.953 -5.117 1 98.25 127 TYR A CA 1
ATOM 1017 C C . TYR A 1 127 ? -8.852 -15.172 -6.219 1 98.25 127 TYR A C 1
ATOM 1019 O O . TYR A 1 127 ? -9.375 -15.773 -7.164 1 98.25 127 TYR A O 1
ATOM 1027 N N . GLY A 1 128 ? -8.906 -13.852 -6.121 1 98.44 128 GLY A N 1
ATOM 1028 C CA . GLY A 1 128 ? -9.5 -12.977 -7.117 1 98.44 128 GLY A CA 1
ATOM 1029 C C . GLY A 1 128 ? -8.938 -11.57 -7.086 1 98.44 128 GLY A C 1
ATOM 1030 O O . GLY A 1 128 ? -8.227 -11.195 -6.148 1 98.44 128 GLY A O 1
ATOM 1031 N N . ILE A 1 129 ? -9.188 -10.875 -8.18 1 98.69 129 ILE A N 1
ATOM 1032 C CA . ILE A 1 129 ? -8.711 -9.5 -8.289 1 98.69 129 ILE A CA 1
ATOM 1033 C C . ILE A 1 129 ? -9.828 -8.602 -8.797 1 98.69 129 ILE A C 1
ATOM 1035 O O . ILE A 1 129 ? -10.516 -8.938 -9.766 1 98.69 129 ILE A O 1
ATOM 1039 N N . ILE A 1 130 ? -9.984 -7.477 -8.156 1 98.75 130 ILE A N 1
ATOM 1040 C CA . ILE A 1 130 ? -10.922 -6.469 -8.633 1 98.75 130 ILE A CA 1
ATOM 1041 C C . ILE A 1 130 ? -10.219 -5.117 -8.742 1 98.75 130 ILE A C 1
ATOM 1043 O O . ILE A 1 130 ? -9.078 -4.965 -8.281 1 98.75 130 ILE A O 1
ATOM 1047 N N . GLU A 1 131 ? -10.781 -4.23 -9.406 1 98.62 131 GLU A N 1
ATOM 1048 C CA . GLU A 1 131 ? -10.43 -2.812 -9.406 1 98.62 131 GLU A CA 1
ATOM 1049 C C . GLU A 1 131 ? -11.57 -1.963 -8.852 1 98.62 131 GLU A C 1
ATOM 1051 O O . GLU A 1 131 ? -12.695 -2.029 -9.344 1 98.62 131 GLU A O 1
ATOM 1056 N N . ASP A 1 132 ? -11.305 -1.208 -7.84 1 98.62 132 ASP A N 1
ATOM 1057 C CA . ASP A 1 132 ? -12.367 -0.424 -7.219 1 98.62 132 ASP A CA 1
ATOM 1058 C C . ASP A 1 132 ? -12.664 0.838 -8.031 1 98.62 132 ASP A C 1
ATOM 1060 O O . ASP A 1 132 ? -12.023 1.089 -9.055 1 98.62 132 ASP A O 1
ATOM 1064 N N . PRO A 1 133 ? -13.688 1.662 -7.668 1 98.44 133 PRO A N 1
ATOM 1065 C CA . PRO A 1 133 ? -14.109 2.812 -8.469 1 98.44 133 PRO A CA 1
ATOM 1066 C C . PRO A 1 133 ? -13.023 3.877 -8.594 1 98.44 133 PRO A C 1
ATOM 1068 O O . PRO A 1 133 ? -13.125 4.777 -9.43 1 98.44 133 PRO A O 1
ATOM 1071 N N . TYR A 1 134 ? -12 3.801 -7.832 1 98.38 134 TYR A N 1
ATOM 1072 C CA . TYR A 1 134 ? -10.969 4.832 -7.77 1 98.38 134 TYR A CA 1
ATOM 1073 C C . TYR A 1 134 ? -9.695 4.379 -8.477 1 98.38 134 TYR A C 1
ATOM 1075 O O . TYR A 1 134 ? -8.68 5.07 -8.445 1 98.38 134 TYR A O 1
ATOM 1083 N N . GLY A 1 135 ? -9.742 3.174 -9.031 1 97.56 135 GLY A N 1
ATOM 1084 C CA . GLY A 1 135 ? -8.625 2.652 -9.797 1 97.56 135 GLY A CA 1
ATOM 1085 C C . GLY A 1 135 ? -7.648 1.842 -8.969 1 97.56 135 GLY A C 1
ATOM 1086 O O . GLY A 1 135 ? -6.57 1.481 -9.445 1 97.56 135 GLY A O 1
ATOM 1087 N N . ILE A 1 136 ? -7.957 1.567 -7.793 1 98.31 136 ILE A N 1
ATOM 1088 C CA . ILE A 1 136 ? -7.117 0.746 -6.926 1 98.31 136 ILE A CA 1
ATOM 1089 C C . ILE A 1 136 ? -7.406 -0.732 -7.18 1 98.31 136 ILE A C 1
ATOM 1091 O O . ILE A 1 136 ? -8.555 -1.175 -7.078 1 98.31 136 ILE A O 1
ATOM 1095 N N . GLN A 1 137 ? -6.359 -1.429 -7.562 1 98.62 137 GLN A N 1
ATOM 1096 C CA . GLN A 1 137 ? -6.504 -2.871 -7.73 1 98.62 137 GLN A CA 1
ATOM 1097 C C . GLN A 1 137 ? -6.348 -3.6 -6.398 1 98.62 137 GLN A C 1
ATOM 1099 O O . GLN A 1 137 ? -5.469 -3.262 -5.602 1 98.62 137 GLN A O 1
ATOM 1104 N N . ILE A 1 138 ? -7.242 -4.555 -6.156 1 98.75 138 ILE A N 1
ATOM 1105 C CA . ILE A 1 138 ? -7.312 -5.273 -4.887 1 98.75 138 ILE A CA 1
ATOM 1106 C C . ILE A 1 138 ? -7.348 -6.777 -5.148 1 98.75 138 ILE A C 1
ATOM 1108 O O . ILE A 1 138 ? -8.219 -7.266 -5.871 1 98.75 138 ILE A O 1
ATOM 1112 N N . GLN A 1 139 ? -6.355 -7.398 -4.609 1 98.56 139 GLN A N 1
ATOM 1113 C CA . GLN A 1 139 ? -6.348 -8.859 -4.59 1 98.56 139 GLN A CA 1
ATOM 1114 C C . GLN A 1 139 ? -7.031 -9.398 -3.338 1 98.56 139 GLN A C 1
ATOM 1116 O O . GLN A 1 139 ? -6.852 -8.852 -2.246 1 98.56 139 GLN A O 1
ATOM 1121 N N . LEU A 1 140 ? -7.855 -10.398 -3.469 1 98.69 140 LEU A N 1
ATOM 1122 C CA . LEU A 1 140 ? -8.43 -11.141 -2.354 1 98.69 140 LEU A CA 1
ATOM 1123 C C . LEU A 1 140 ? -7.914 -12.578 -2.336 1 98.69 140 LEU A C 1
ATOM 1125 O O . LEU A 1 140 ? -8 -13.281 -3.342 1 98.69 140 LEU A O 1
ATOM 1129 N N . MET A 1 141 ? -7.453 -12.961 -1.138 1 98.31 141 MET A N 1
ATOM 1130 C CA . MET A 1 141 ? -6.789 -14.258 -1.105 1 98.31 141 MET A CA 1
ATOM 1131 C C . MET A 1 141 ? -7.098 -14.992 0.197 1 98.31 141 MET A C 1
ATOM 1133 O O . MET A 1 141 ? -6.922 -14.438 1.282 1 98.31 141 MET A O 1
ATOM 1137 N N . TYR A 1 142 ? -7.535 -16.219 0.081 1 98.31 142 TYR A N 1
ATOM 1138 C CA . TYR A 1 142 ? -7.555 -17.156 1.21 1 98.31 142 TYR A CA 1
ATOM 1139 C C . TYR A 1 142 ? -6.176 -17.75 1.444 1 98.31 142 TYR A C 1
ATOM 1141 O O . TYR A 1 142 ? -5.578 -18.328 0.532 1 98.31 142 TYR A O 1
ATOM 1149 N N . ASP A 1 143 ? -5.66 -17.547 2.586 1 96 143 ASP A N 1
ATOM 1150 C CA . ASP A 1 143 ? -4.355 -18.109 2.943 1 96 143 ASP A CA 1
ATOM 1151 C C . ASP A 1 143 ? -4.426 -18.859 4.27 1 96 143 ASP A C 1
ATOM 1153 O O . ASP A 1 143 ? -4.305 -18.266 5.34 1 96 143 ASP A O 1
ATOM 1157 N N . LYS A 1 144 ? -4.434 -20.203 4.211 1 92.25 144 LYS A N 1
ATOM 1158 C CA . LYS A 1 144 ? -4.609 -21.047 5.387 1 92.25 144 LYS A CA 1
ATOM 1159 C C . LYS A 1 144 ? -3.387 -20.984 6.297 1 92.25 144 LYS A C 1
ATOM 1161 O O . LYS A 1 144 ? -3.459 -21.344 7.473 1 92.25 144 LYS A O 1
ATOM 1166 N N . ARG A 1 145 ? -2.283 -20.594 5.82 1 87.12 145 ARG A N 1
ATOM 1167 C CA . ARG A 1 145 ? -1.045 -20.578 6.594 1 87.12 145 ARG A CA 1
ATOM 1168 C C . ARG A 1 145 ? -1.071 -19.469 7.648 1 87.12 145 ARG A C 1
ATOM 1170 O O . ARG A 1 145 ? -0.255 -19.469 8.57 1 87.12 145 ARG A O 1
ATOM 1177 N N . LEU A 1 146 ? -1.975 -18.531 7.531 1 85.06 146 LEU A N 1
ATOM 1178 C CA . LEU A 1 146 ? -2.084 -17.438 8.484 1 85.06 146 LEU A CA 1
ATOM 1179 C C . LEU A 1 146 ? -2.699 -17.906 9.797 1 85.06 146 LEU A C 1
ATOM 1181 O O . LEU A 1 146 ? -2.707 -17.172 10.781 1 85.06 146 LEU A O 1
ATOM 1185 N N . ASN A 1 147 ? -3.225 -19.109 9.961 1 75.44 147 ASN A N 1
ATOM 1186 C CA . ASN A 1 147 ? -3.789 -19.672 11.18 1 75.44 147 ASN A CA 1
ATOM 1187 C C . ASN A 1 147 ? -2.697 -20.078 12.172 1 75.44 147 ASN A C 1
ATOM 1189 O O . ASN A 1 147 ? -1.641 -20.562 11.766 1 75.44 147 ASN A O 1
ATOM 1193 N N . MET B 1 1 ? -7.688 -12.805 14.922 1 81.5 1 MET B N 1
ATOM 1194 C CA . MET B 1 1 ? -8.117 -12.391 13.586 1 81.5 1 MET B CA 1
ATOM 1195 C C . MET B 1 1 ? -6.938 -12.398 12.617 1 81.5 1 MET B C 1
ATOM 1197 O O . MET B 1 1 ? -5.871 -11.859 12.922 1 81.5 1 MET B O 1
ATOM 1201 N N . THR B 1 2 ? -7.105 -13.133 11.484 1 92.56 2 THR B N 1
ATOM 1202 C CA . THR B 1 2 ? -6.02 -13.352 10.531 1 92.56 2 THR B CA 1
ATOM 1203 C C . THR B 1 2 ? -6.105 -12.359 9.375 1 92.56 2 THR B C 1
ATOM 1205 O O . THR B 1 2 ? -5.219 -12.32 8.516 1 92.56 2 THR B O 1
ATOM 1208 N N . LEU B 1 3 ? -7.121 -11.5 9.398 1 95.56 3 LEU B N 1
ATOM 1209 C CA . LEU B 1 3 ? -7.344 -10.57 8.297 1 95.56 3 LEU B CA 1
ATOM 1210 C C . LEU B 1 3 ? -6.266 -9.492 8.266 1 95.56 3 LEU B C 1
ATOM 1212 O O . LEU B 1 3 ? -6.051 -8.797 9.258 1 95.56 3 LEU B O 1
ATOM 1216 N N . GLU B 1 4 ? -5.633 -9.352 7.082 1 94.88 4 GLU B N 1
ATOM 1217 C CA . GLU B 1 4 ? -4.664 -8.273 6.883 1 94.88 4 GLU B CA 1
ATOM 1218 C C . GLU B 1 4 ? -4.656 -7.801 5.434 1 94.88 4 GLU B C 1
ATOM 1220 O O . GLU B 1 4 ? -5.141 -8.508 4.543 1 94.88 4 GLU B O 1
ATOM 1225 N N . ILE B 1 5 ? -4.203 -6.617 5.258 1 96.56 5 ILE B N 1
ATOM 1226 C CA . ILE B 1 5 ? -3.961 -6.078 3.922 1 96.56 5 ILE B CA 1
ATOM 1227 C C . ILE B 1 5 ? -2.461 -5.887 3.707 1 96.56 5 ILE B C 1
ATOM 1229 O O . ILE B 1 5 ? -1.825 -5.09 4.402 1 96.56 5 ILE B O 1
ATOM 1233 N N . ALA B 1 6 ? -1.94 -6.645 2.811 1 96.31 6 ALA B N 1
ATOM 1234 C CA . ALA B 1 6 ? -0.536 -6.48 2.443 1 96.31 6 ALA B CA 1
ATOM 1235 C C . ALA B 1 6 ? -0.388 -5.562 1.233 1 96.31 6 ALA B C 1
ATOM 1237 O O . ALA B 1 6 ? -1.294 -5.469 0.402 1 96.31 6 ALA B O 1
ATOM 1238 N N . ILE B 1 7 ? 0.729 -4.934 1.211 1 97.56 7 ILE B N 1
ATOM 1239 C CA . ILE B 1 7 ? 1.083 -4.117 0.053 1 97.56 7 ILE B CA 1
ATOM 1240 C C . ILE B 1 7 ? 1.702 -5.004 -1.028 1 97.56 7 ILE B C 1
ATOM 1242 O O . ILE B 1 7 ? 2.518 -5.879 -0.731 1 97.56 7 ILE B O 1
ATOM 1246 N N . PHE B 1 8 ? 1.346 -4.734 -2.23 1 98.5 8 PHE B N 1
ATOM 1247 C CA . PHE B 1 8 ? 1.893 -5.484 -3.355 1 98.5 8 PHE B CA 1
ATOM 1248 C C . PHE B 1 8 ? 2.49 -4.543 -4.395 1 98.5 8 PHE B C 1
ATOM 1250 O O . PHE B 1 8 ? 1.803 -3.656 -4.906 1 98.5 8 PHE B O 1
ATOM 1257 N N . LEU B 1 9 ? 3.746 -4.734 -4.68 1 98.81 9 LEU B N 1
ATOM 1258 C CA . LEU B 1 9 ? 4.445 -3.914 -5.664 1 98.81 9 LEU B CA 1
ATOM 1259 C C . LEU B 1 9 ? 4.711 -4.703 -6.938 1 98.81 9 LEU B C 1
ATOM 1261 O O . LEU B 1 9 ? 5.238 -5.816 -6.887 1 98.81 9 LEU B O 1
ATOM 1265 N N . SER B 1 10 ? 4.324 -4.164 -8.016 1 98.62 10 SER B N 1
ATOM 1266 C CA . SER B 1 10 ? 4.684 -4.672 -9.328 1 98.62 10 SER B CA 1
ATOM 1267 C C . SER B 1 10 ? 5.859 -3.898 -9.922 1 98.62 10 SER B C 1
ATOM 1269 O O . SER B 1 10 ? 5.789 -2.678 -10.078 1 98.62 10 SER B O 1
ATOM 1271 N N . MET B 1 11 ? 6.898 -4.57 -10.352 1 98.19 11 MET B N 1
ATOM 1272 C CA . MET B 1 11 ? 8.148 -3.852 -10.578 1 98.19 11 MET B CA 1
ATOM 1273 C C . MET B 1 11 ? 8.555 -3.916 -12.047 1 98.19 11 MET B C 1
ATOM 1275 O O . MET B 1 11 ? 9.492 -3.234 -12.461 1 98.19 11 MET B O 1
ATOM 1279 N N . ASN B 1 12 ? 7.898 -4.723 -12.82 1 96.81 12 ASN B N 1
ATOM 1280 C CA . ASN B 1 12 ? 8.086 -4.73 -14.266 1 96.81 12 ASN B CA 1
ATOM 1281 C C . ASN B 1 12 ? 9.555 -4.859 -14.641 1 96.81 12 ASN B C 1
ATOM 1283 O O . ASN B 1 12 ? 10.086 -4.035 -15.383 1 96.81 12 ASN B O 1
ATOM 1287 N N . GLY B 1 13 ? 10.203 -5.867 -14.117 1 96.19 13 GLY B N 1
ATOM 1288 C CA . GLY B 1 13 ? 11.578 -6.16 -14.5 1 96.19 13 GLY B CA 1
ATOM 1289 C C . GLY B 1 13 ? 12.594 -5.715 -13.461 1 96.19 13 GLY B C 1
ATOM 1290 O O . GLY B 1 13 ? 13.781 -6 -13.586 1 96.19 13 GLY B O 1
ATOM 1291 N N . GLN B 1 14 ? 12.156 -5.07 -12.383 1 97.69 14 GLN B N 1
ATOM 1292 C CA . GLN B 1 14 ? 13.094 -4.512 -11.414 1 97.69 14 GLN B CA 1
ATOM 1293 C C . GLN B 1 14 ? 12.859 -5.082 -10.023 1 97.69 14 GLN B C 1
ATOM 1295 O O . GLN B 1 14 ? 13.242 -4.477 -9.023 1 97.69 14 GLN B O 1
ATOM 1300 N N . ALA B 1 15 ? 12.219 -6.211 -9.945 1 98.56 15 ALA B N 1
ATOM 1301 C CA . ALA B 1 15 ? 11.82 -6.762 -8.648 1 98.56 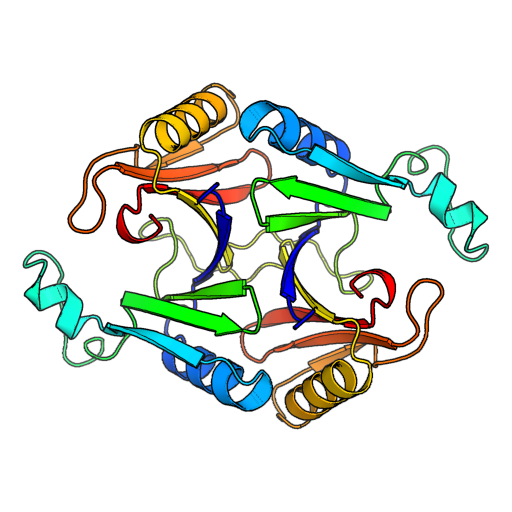15 ALA B CA 1
ATOM 1302 C C . ALA B 1 15 ? 13.047 -7.133 -7.812 1 98.56 15 ALA B C 1
ATOM 1304 O O . ALA B 1 15 ? 13.102 -6.844 -6.617 1 98.56 15 ALA B O 1
ATOM 1305 N N . LYS B 1 16 ? 13.992 -7.773 -8.414 1 98.06 16 LYS B N 1
ATOM 1306 C CA . LYS B 1 16 ? 15.188 -8.18 -7.684 1 98.06 16 LYS B CA 1
ATOM 1307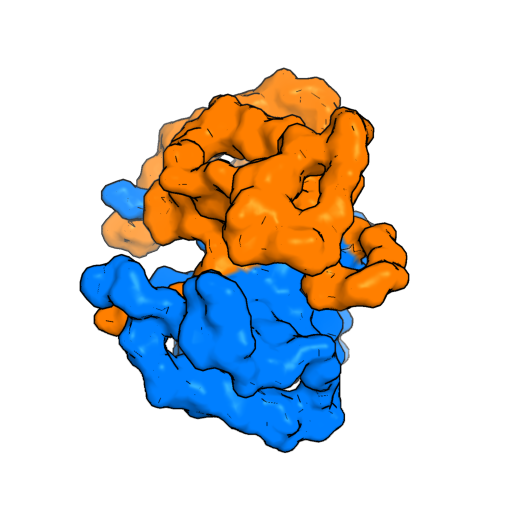 C C . LYS B 1 16 ? 15.93 -6.961 -7.125 1 98.06 16 LYS B C 1
ATOM 1309 O O . LYS B 1 16 ? 16.344 -6.965 -5.965 1 98.06 16 LYS B O 1
ATOM 1314 N N . GLU B 1 17 ? 16.078 -5.965 -7.914 1 98.19 17 GLU B N 1
ATOM 1315 C CA . GLU B 1 17 ? 16.734 -4.73 -7.477 1 98.19 17 GLU B CA 1
ATOM 1316 C C . GLU B 1 17 ? 15.953 -4.074 -6.34 1 98.19 17 GLU B C 1
ATOM 1318 O O . GLU B 1 17 ? 16.547 -3.588 -5.371 1 98.19 17 GLU B O 1
ATOM 1323 N N . ALA B 1 18 ? 14.656 -4.062 -6.469 1 98.69 18 ALA B N 1
ATOM 1324 C CA . ALA B 1 18 ? 13.812 -3.479 -5.43 1 98.69 18 ALA B CA 1
ATOM 1325 C C . ALA B 1 18 ? 13.953 -4.242 -4.117 1 98.69 18 ALA B C 1
ATOM 1327 O O . ALA B 1 18 ? 14.086 -3.633 -3.051 1 98.69 18 ALA B O 1
ATOM 1328 N N . ILE B 1 19 ? 13.914 -5.551 -4.207 1 98.75 19 ILE B N 1
ATOM 1329 C CA . ILE B 1 19 ? 14.07 -6.383 -3.021 1 98.75 19 ILE B CA 1
ATOM 1330 C C . ILE B 1 19 ? 15.391 -6.051 -2.33 1 98.75 19 ILE B C 1
ATOM 1332 O O . ILE B 1 19 ? 15.43 -5.852 -1.114 1 98.75 19 ILE B O 1
ATOM 1336 N N . ASN B 1 20 ? 16.422 -5.949 -3.078 1 98.38 20 ASN B N 1
ATOM 1337 C CA . ASN B 1 20 ? 17.734 -5.602 -2.527 1 98.38 20 ASN B CA 1
ATOM 1338 C C . ASN B 1 20 ? 17.719 -4.211 -1.9 1 98.38 20 ASN B C 1
ATOM 1340 O O . ASN B 1 20 ? 18.312 -4 -0.834 1 98.38 20 ASN B O 1
ATOM 1344 N N . PHE B 1 21 ? 17.109 -3.314 -2.561 1 98.75 21 PHE B N 1
ATOM 1345 C CA . PHE B 1 21 ? 16.984 -1.945 -2.074 1 98.75 21 PHE B CA 1
ATOM 1346 C C . PHE B 1 21 ? 16.312 -1.91 -0.707 1 98.75 21 PHE B C 1
ATOM 1348 O O . PHE B 1 21 ? 16.828 -1.279 0.224 1 98.75 21 PHE B O 1
ATOM 1355 N N . TYR B 1 22 ? 15.172 -2.586 -0.556 1 98.56 22 TYR B N 1
ATOM 1356 C CA . TYR B 1 22 ? 14.414 -2.561 0.689 1 98.56 22 TYR B CA 1
ATOM 1357 C C . TYR B 1 22 ? 15.133 -3.34 1.782 1 98.56 22 TYR B C 1
ATOM 1359 O O . TYR B 1 22 ? 15.07 -2.977 2.959 1 98.56 22 TYR B O 1
ATOM 1367 N N . THR B 1 23 ? 15.812 -4.438 1.404 1 98.38 23 THR B N 1
ATOM 1368 C CA . THR B 1 23 ? 16.594 -5.188 2.375 1 98.38 23 THR B CA 1
ATOM 1369 C C . THR B 1 23 ? 17.734 -4.324 2.93 1 98.38 23 THR B C 1
ATOM 1371 O O . THR B 1 23 ? 17.953 -4.281 4.141 1 98.38 23 THR B O 1
ATOM 1374 N N . ARG B 1 24 ? 18.328 -3.6 2.143 1 97.69 24 ARG B N 1
ATOM 1375 C CA . ARG B 1 24 ? 19.484 -2.791 2.52 1 97.69 24 ARG B CA 1
ATOM 1376 C C . ARG B 1 24 ? 19.062 -1.559 3.309 1 97.69 24 ARG B C 1
ATOM 1378 O O . ARG B 1 24 ? 19.641 -1.252 4.355 1 97.69 24 ARG B O 1
ATOM 1385 N N . ASN B 1 25 ? 18.062 -0.913 2.846 1 98.06 25 ASN B N 1
ATOM 1386 C CA . ASN B 1 25 ? 17.797 0.432 3.348 1 98.06 25 ASN B CA 1
ATOM 1387 C C . ASN B 1 25 ? 16.719 0.428 4.426 1 98.06 25 ASN B C 1
ATOM 1389 O O . ASN B 1 25 ? 16.609 1.373 5.211 1 98.06 25 ASN B O 1
ATOM 1393 N N . LEU B 1 26 ? 15.898 -0.608 4.426 1 97.75 26 LEU B N 1
ATOM 1394 C CA . LEU B 1 26 ? 14.797 -0.654 5.379 1 97.75 26 LEU B CA 1
ATOM 1395 C C . LEU B 1 26 ? 14.891 -1.894 6.262 1 97.75 26 LEU B C 1
ATOM 1397 O O . LEU B 1 26 ? 13.953 -2.213 7 1 97.75 26 LEU B O 1
ATOM 1401 N N . GLU B 1 27 ? 15.961 -2.617 6.086 1 96.81 27 GLU B N 1
ATOM 1402 C CA . GLU B 1 27 ? 16.219 -3.805 6.895 1 96.81 27 GLU B CA 1
ATOM 1403 C C . GLU B 1 27 ? 15.102 -4.836 6.723 1 96.81 27 GLU B C 1
ATOM 1405 O O . GLU B 1 27 ? 14.695 -5.484 7.688 1 96.81 27 GLU B O 1
ATOM 1410 N N . ALA B 1 28 ? 14.586 -4.895 5.531 1 98.19 28 ALA B N 1
ATOM 1411 C CA . ALA B 1 28 ? 13.547 -5.867 5.223 1 98.19 28 ALA B CA 1
ATOM 1412 C C . ALA B 1 28 ? 14.094 -7.293 5.27 1 98.19 28 ALA B C 1
ATOM 1414 O O . ALA B 1 28 ? 15.203 -7.551 4.805 1 98.19 28 ALA B O 1
ATOM 1415 N N . LYS B 1 29 ? 13.32 -8.148 5.859 1 98.19 29 LYS B N 1
ATOM 1416 C CA . LYS B 1 29 ? 13.664 -9.57 5.875 1 98.19 29 LYS B CA 1
ATOM 1417 C C . LYS B 1 29 ? 12.977 -10.312 4.738 1 98.19 29 LYS B C 1
ATOM 1419 O O . LYS B 1 29 ? 11.766 -10.164 4.527 1 98.19 29 LYS B O 1
ATOM 1424 N N . LYS B 1 30 ? 13.742 -11.109 4.07 1 98.31 30 LYS B N 1
ATOM 1425 C CA . LYS B 1 30 ? 13.172 -11.938 3.012 1 98.31 30 LYS B CA 1
ATOM 1426 C C . LYS B 1 30 ? 12.508 -13.18 3.588 1 98.31 30 LYS B C 1
ATOM 1428 O O . LYS B 1 30 ? 13.188 -14.07 4.113 1 98.31 30 LYS B O 1
ATOM 1433 N N . LEU B 1 31 ? 11.258 -13.273 3.461 1 97.31 31 LEU B N 1
ATOM 1434 C CA . LEU B 1 31 ? 10.539 -14.438 3.979 1 97.31 31 LEU B CA 1
ATOM 1435 C C . LEU B 1 31 ? 10.359 -15.492 2.893 1 97.31 31 LEU B C 1
ATOM 1437 O O . LEU B 1 31 ? 10.352 -16.688 3.182 1 97.31 31 LEU B O 1
ATOM 1441 N N . MET B 1 32 ? 10.125 -15.039 1.709 1 96.94 32 MET B N 1
ATOM 1442 C CA . MET B 1 32 ? 9.859 -15.914 0.566 1 96.94 32 MET B CA 1
ATOM 1443 C C . MET B 1 32 ? 10.281 -15.242 -0.738 1 96.94 32 MET B C 1
ATOM 1445 O O . MET B 1 32 ? 10.062 -14.039 -0.918 1 96.94 32 MET B O 1
ATOM 1449 N N . ILE B 1 33 ? 10.883 -16.031 -1.598 1 97.69 33 ILE B N 1
ATOM 1450 C CA . ILE B 1 33 ? 11.188 -15.594 -2.957 1 97.69 33 ILE B CA 1
ATOM 1451 C C . ILE B 1 33 ? 10.867 -16.719 -3.941 1 97.69 33 ILE B C 1
ATOM 1453 O O . ILE B 1 33 ? 11.336 -17.844 -3.773 1 97.69 33 ILE B O 1
ATOM 1457 N N . VAL B 1 34 ? 10.133 -16.453 -4.898 1 96.75 34 VAL B N 1
ATOM 1458 C CA . VAL B 1 34 ? 9.789 -17.391 -5.953 1 96.75 34 VAL B CA 1
ATOM 1459 C C . VAL B 1 34 ? 10.133 -16.797 -7.316 1 96.75 34 VAL B C 1
ATOM 1461 O O . VAL B 1 34 ? 9.609 -15.742 -7.688 1 96.75 34 VAL B O 1
ATOM 1464 N N . THR B 1 35 ? 10.961 -17.469 -8.047 1 97.38 35 THR B N 1
ATOM 1465 C CA . THR B 1 35 ? 11.328 -17 -9.383 1 97.38 35 THR B CA 1
ATOM 1466 C C . THR B 1 35 ? 10.391 -17.594 -10.43 1 97.38 35 THR B C 1
ATOM 1468 O O . THR B 1 35 ? 9.594 -18.484 -10.133 1 97.38 35 THR B O 1
ATOM 1471 N N . TYR B 1 36 ? 10.555 -17.031 -11.664 1 96.81 36 TYR B N 1
ATOM 1472 C CA . TYR B 1 36 ? 9.789 -17.594 -12.773 1 96.81 36 TYR B CA 1
ATOM 1473 C C . TYR B 1 36 ? 10.156 -19.047 -13.016 1 96.81 36 TYR B C 1
ATOM 1475 O O . TYR B 1 36 ? 9.289 -19.859 -13.336 1 96.81 36 TYR B O 1
ATOM 1483 N N . GLU B 1 37 ? 11.391 -19.344 -12.883 1 95.88 37 GLU B N 1
ATOM 1484 C CA . GLU B 1 37 ? 11.836 -20.719 -13.047 1 95.88 37 GLU B CA 1
ATOM 1485 C C . GLU B 1 37 ? 11.164 -21.641 -12.031 1 95.88 37 GLU B C 1
ATOM 1487 O O . GLU B 1 37 ? 10.695 -22.719 -12.391 1 95.88 37 GLU B O 1
ATOM 1492 N N . GLU B 1 38 ? 11.164 -21.234 -10.797 1 94.88 38 GLU B N 1
ATOM 1493 C CA . GLU B 1 38 ? 10.539 -22.031 -9.742 1 94.88 38 GLU B CA 1
ATOM 1494 C C . GLU B 1 38 ? 9.031 -22.156 -9.969 1 94.88 38 GLU B C 1
ATOM 1496 O O . GLU B 1 38 ? 8.453 -23.219 -9.727 1 94.88 38 GLU B O 1
ATOM 1501 N N . LEU B 1 39 ? 8.43 -21.078 -10.383 1 92.94 39 LEU B N 1
ATOM 1502 C CA . LEU B 1 39 ? 7.004 -21.109 -10.68 1 92.94 39 LEU B CA 1
ATOM 1503 C C . LEU B 1 39 ? 6.703 -22.109 -11.805 1 92.94 39 LEU B C 1
ATOM 1505 O O . LEU B 1 39 ? 5.719 -22.844 -11.734 1 92.94 39 LEU B O 1
ATOM 1509 N N . ALA B 1 40 ? 7.508 -22.125 -12.812 1 92.5 40 ALA B N 1
ATOM 1510 C CA . ALA B 1 40 ? 7.316 -22.984 -13.984 1 92.5 40 ALA B CA 1
ATOM 1511 C C . ALA B 1 40 ? 7.352 -24.469 -13.602 1 92.5 40 ALA B C 1
ATOM 1513 O O . ALA B 1 40 ? 6.742 -25.297 -14.266 1 92.5 40 ALA B O 1
ATOM 1514 N N . LYS B 1 41 ? 8.078 -24.781 -12.539 1 91.06 41 LYS B N 1
ATOM 1515 C CA . LYS B 1 41 ? 8.133 -26.156 -12.047 1 91.06 41 LYS B CA 1
ATOM 1516 C C . LYS B 1 41 ? 6.793 -26.578 -11.445 1 91.06 41 LYS B C 1
ATOM 1518 O O . LYS B 1 41 ? 6.449 -27.766 -11.445 1 91.06 41 LYS B O 1
ATOM 1523 N N . ARG B 1 42 ? 6.055 -25.641 -10.938 1 87.5 42 ARG B N 1
ATOM 1524 C CA . ARG B 1 42 ? 4.773 -25.922 -10.297 1 87.5 42 ARG B CA 1
ATOM 1525 C C . ARG B 1 42 ? 3.621 -25.766 -11.281 1 87.5 42 ARG B C 1
ATOM 1527 O O . ARG B 1 42 ? 2.545 -26.328 -11.078 1 87.5 42 ARG B O 1
ATOM 1534 N N . ASP B 1 43 ? 3.816 -24.922 -12.281 1 86.81 43 ASP B N 1
ATOM 1535 C CA . ASP B 1 43 ? 2.828 -24.625 -13.32 1 86.81 43 ASP B CA 1
ATOM 1536 C C . ASP B 1 43 ? 3.422 -24.812 -14.711 1 86.81 43 ASP B C 1
ATOM 1538 O O . ASP B 1 43 ? 4.051 -23.891 -15.25 1 86.81 43 ASP B O 1
ATOM 1542 N N . SER B 1 44 ? 3.078 -25.797 -15.328 1 84.19 44 SER B N 1
ATOM 1543 C CA . SER B 1 44 ? 3.682 -26.156 -16.609 1 84.19 44 SER B CA 1
ATOM 1544 C C . SER B 1 44 ? 3.225 -25.219 -17.719 1 84.19 44 SER B C 1
ATOM 1546 O O . SER B 1 44 ? 3.848 -25.156 -18.781 1 84.19 44 SER B O 1
ATOM 1548 N N . SER B 1 45 ? 2.203 -24.5 -17.469 1 84.19 45 SER B N 1
ATOM 1549 C CA . SER B 1 45 ? 1.691 -23.594 -18.5 1 84.19 45 SER B CA 1
ATOM 1550 C C . SER B 1 45 ? 2.475 -22.281 -18.516 1 84.19 45 SER B C 1
ATOM 1552 O O . SER B 1 45 ? 2.373 -21.516 -19.469 1 84.19 45 SER B O 1
ATOM 1554 N N . PHE B 1 46 ? 3.229 -22.141 -17.516 1 85.56 46 PHE B N 1
ATOM 1555 C CA . PHE B 1 46 ? 4.012 -20.906 -17.438 1 85.56 46 PHE B CA 1
ATOM 1556 C C . PHE B 1 46 ? 5.262 -21.016 -18.312 1 85.56 46 PHE B C 1
ATOM 1558 O O . PHE B 1 46 ? 6.105 -21.875 -18.094 1 85.56 46 PHE B O 1
ATOM 1565 N N . LYS B 1 47 ? 5.379 -20.156 -19.344 1 84.88 47 LYS B N 1
ATOM 1566 C CA . LYS B 1 47 ? 6.492 -20.188 -20.297 1 84.88 47 LYS B CA 1
ATOM 1567 C C . LYS B 1 47 ? 7.699 -19.438 -19.734 1 84.88 47 LYS B C 1
ATOM 1569 O O . LYS B 1 47 ? 7.578 -18.281 -19.312 1 84.88 47 LYS B O 1
ATOM 1574 N N . ILE B 1 48 ? 8.781 -20.016 -19.734 1 88.62 48 ILE B N 1
ATOM 1575 C CA . ILE B 1 48 ? 10.008 -19.438 -19.219 1 88.62 48 ILE B CA 1
ATOM 1576 C C . ILE B 1 48 ? 11.086 -19.422 -20.297 1 88.62 48 ILE B C 1
ATOM 1578 O O . ILE B 1 48 ? 11.07 -20.266 -21.203 1 88.62 48 ILE B O 1
ATOM 1582 N N . THR B 1 49 ? 11.836 -18.391 -20.406 1 91.88 49 THR B N 1
ATOM 1583 C CA . THR B 1 49 ? 12.992 -18.266 -21.281 1 91.88 49 THR B CA 1
ATOM 1584 C C . THR B 1 49 ? 14.258 -18.016 -20.469 1 91.88 49 THR B C 1
ATOM 1586 O O . THR B 1 49 ? 14.195 -17.797 -19.266 1 91.88 49 THR B O 1
ATOM 1589 N N . SER B 1 50 ? 15.398 -18.078 -21.125 1 92.25 50 SER B N 1
ATOM 1590 C CA . SER B 1 50 ? 16.656 -17.812 -20.453 1 92.25 50 SER B CA 1
ATOM 1591 C C . SER B 1 50 ? 16.734 -16.359 -19.969 1 92.25 50 SER B C 1
ATOM 1593 O O . SER B 1 50 ? 17.406 -16.062 -19 1 92.25 50 SER B O 1
ATOM 1595 N N . GLU B 1 51 ? 15.969 -15.516 -20.562 1 92.12 51 GLU B N 1
ATOM 1596 C CA . GLU B 1 51 ? 16.016 -14.086 -20.25 1 92.12 51 GLU B CA 1
ATOM 1597 C C . GLU B 1 51 ? 15.172 -13.758 -19.031 1 92.12 51 GLU B C 1
ATOM 1599 O O . GLU B 1 51 ? 15.469 -12.805 -18.297 1 92.12 51 GLU B O 1
ATOM 1604 N N . ASN B 1 52 ? 14.18 -14.57 -18.812 1 92.94 52 ASN B N 1
ATOM 1605 C CA . ASN B 1 52 ? 13.25 -14.156 -17.781 1 92.94 52 ASN B CA 1
ATOM 1606 C C . ASN B 1 52 ? 13.242 -15.133 -16.609 1 92.94 52 ASN B C 1
ATOM 1608 O O . ASN B 1 52 ? 12.562 -14.906 -15.602 1 92.94 52 ASN B O 1
ATOM 1612 N N . LYS B 1 53 ? 14.008 -16.172 -16.641 1 94.56 53 LYS B N 1
ATOM 1613 C CA . LYS B 1 53 ? 13.945 -17.266 -15.68 1 94.56 53 LYS B CA 1
ATOM 1614 C C . LYS B 1 53 ? 14.227 -16.75 -14.266 1 94.56 53 LYS B C 1
ATOM 1616 O O . LYS B 1 53 ? 13.719 -17.312 -13.289 1 94.56 53 LYS B O 1
ATOM 1621 N N . ASP B 1 54 ? 14.992 -15.711 -14.133 1 95.81 54 ASP B N 1
ATOM 1622 C CA . ASP B 1 54 ? 15.398 -15.227 -12.82 1 95.81 54 ASP B CA 1
ATOM 1623 C C . ASP B 1 54 ? 14.484 -14.102 -12.336 1 95.81 54 ASP B C 1
ATOM 1625 O O . ASP B 1 54 ? 14.641 -13.609 -11.219 1 95.81 54 ASP B O 1
ATOM 1629 N N . HIS B 1 55 ? 13.508 -13.758 -13.125 1 97.19 55 HIS B N 1
ATOM 1630 C CA . HIS B 1 55 ? 12.523 -12.766 -12.711 1 97.19 55 HIS B CA 1
ATOM 1631 C C . HIS B 1 55 ? 11.719 -13.258 -11.516 1 97.19 55 HIS B C 1
ATOM 1633 O O . HIS B 1 55 ? 11.602 -14.469 -11.297 1 97.19 55 HIS B O 1
ATOM 1639 N N . ILE B 1 56 ? 11.25 -12.32 -10.727 1 98.12 56 ILE B N 1
ATOM 1640 C CA . ILE B 1 56 ? 10.539 -12.656 -9.5 1 98.12 56 ILE B CA 1
ATOM 1641 C C . ILE B 1 56 ? 9.055 -12.844 -9.789 1 98.12 56 ILE B C 1
ATOM 1643 O O . ILE B 1 56 ? 8.375 -11.914 -10.234 1 98.12 56 ILE B O 1
ATOM 1647 N N . ALA B 1 57 ? 8.555 -14.055 -9.539 1 96.25 57 ALA B N 1
ATOM 1648 C CA . ALA B 1 57 ? 7.125 -14.352 -9.672 1 96.25 57 ALA B CA 1
ATOM 1649 C C . ALA B 1 57 ? 6.355 -13.875 -8.445 1 96.25 57 ALA B C 1
ATOM 1651 O O . ALA B 1 57 ? 5.207 -13.438 -8.555 1 96.25 57 ALA B O 1
ATOM 1652 N N . HIS B 1 58 ? 6.945 -14.008 -7.312 1 97 58 HIS B N 1
ATOM 1653 C CA . HIS B 1 58 ? 6.355 -13.625 -6.035 1 97 58 HIS B CA 1
ATOM 1654 C C . HIS B 1 58 ? 7.414 -13.523 -4.945 1 97 58 HIS B C 1
ATOM 1656 O O . HIS B 1 58 ? 8.367 -14.312 -4.926 1 97 58 HIS B O 1
ATOM 1662 N N . SER B 1 59 ? 7.258 -12.602 -4.043 1 98.31 59 SER B N 1
ATOM 1663 C CA . SER B 1 59 ? 8.109 -12.516 -2.863 1 98.31 59 SER B CA 1
ATOM 1664 C C . SER B 1 59 ? 7.383 -11.852 -1.701 1 98.31 59 SER B C 1
ATOM 1666 O O . SER B 1 59 ? 6.438 -11.086 -1.912 1 98.31 59 SER B O 1
ATOM 1668 N N . VAL B 1 60 ? 7.766 -12.195 -0.541 1 97.62 60 VAL B N 1
ATOM 1669 C CA . VAL B 1 60 ? 7.254 -11.602 0.689 1 97.62 60 VAL B CA 1
ATOM 1670 C C . VAL B 1 60 ? 8.422 -11.117 1.549 1 97.62 60 VAL B C 1
ATOM 1672 O O . VAL B 1 60 ? 9.297 -11.898 1.916 1 97.62 60 VAL B O 1
ATOM 1675 N N . LEU B 1 61 ? 8.406 -9.859 1.774 1 98.38 61 LEU B N 1
ATOM 1676 C CA . LEU B 1 61 ? 9.344 -9.25 2.715 1 98.38 61 LEU B CA 1
ATOM 1677 C C . LEU B 1 61 ? 8.633 -8.836 3.998 1 98.38 61 LEU B C 1
ATOM 1679 O O . LEU B 1 61 ? 7.422 -8.602 3.992 1 98.38 61 LEU B O 1
ATOM 1683 N N . GLN B 1 62 ? 9.406 -8.766 5.035 1 97.44 62 GLN B N 1
ATOM 1684 C CA . GLN B 1 62 ? 8.898 -8.289 6.316 1 97.44 62 GLN B CA 1
ATOM 1685 C C . GLN B 1 62 ? 9.656 -7.051 6.785 1 97.44 62 GLN B C 1
ATOM 1687 O O . GLN B 1 62 ? 10.883 -7.066 6.871 1 97.44 62 GLN B O 1
ATOM 1692 N N . ILE B 1 63 ? 8.969 -6.035 7.035 1 96.12 63 ILE B N 1
ATOM 1693 C CA . ILE B 1 63 ? 9.492 -4.812 7.637 1 96.12 63 ILE B CA 1
ATOM 1694 C C . ILE B 1 63 ? 8.703 -4.477 8.898 1 96.12 63 ILE B C 1
ATOM 1696 O O . ILE B 1 63 ? 7.543 -4.059 8.82 1 96.12 63 ILE B O 1
ATOM 1700 N N . GLY B 1 64 ? 9.289 -4.609 10.062 1 93.38 64 GLY B N 1
ATOM 1701 C CA . GLY B 1 64 ? 8.516 -4.512 11.289 1 93.38 64 GLY B CA 1
ATOM 1702 C C . GLY B 1 64 ? 7.328 -5.457 11.32 1 93.38 64 GLY B C 1
ATOM 1703 O O . GLY B 1 64 ? 7.48 -6.66 11.117 1 93.38 64 GLY B O 1
ATOM 1704 N N . ASN B 1 65 ? 6.176 -4.875 11.477 1 90.81 65 ASN B N 1
ATOM 1705 C CA . ASN B 1 65 ? 4.961 -5.68 11.594 1 90.81 65 ASN B CA 1
ATOM 1706 C C . ASN B 1 65 ? 4.223 -5.773 10.266 1 90.81 65 ASN B C 1
ATOM 1708 O O . ASN B 1 65 ? 3.076 -6.223 10.211 1 90.81 65 ASN B O 1
ATOM 1712 N N . THR B 1 66 ? 4.871 -5.391 9.219 1 94.38 66 THR B N 1
ATOM 1713 C CA . THR B 1 66 ? 4.16 -5.281 7.949 1 94.38 66 THR B CA 1
ATOM 1714 C C . THR B 1 66 ? 4.805 -6.168 6.891 1 94.38 66 THR B C 1
ATOM 1716 O O . THR B 1 66 ? 6.031 -6.234 6.793 1 94.38 66 THR B O 1
ATOM 1719 N N . LYS B 1 67 ? 3.965 -6.805 6.102 1 95.69 67 LYS B N 1
ATOM 1720 C CA . LYS B 1 67 ? 4.43 -7.551 4.938 1 95.69 67 LYS B CA 1
ATOM 1721 C C . LYS B 1 67 ? 4.41 -6.684 3.684 1 95.69 67 LYS B C 1
ATOM 1723 O O . LYS B 1 67 ? 3.477 -5.906 3.473 1 95.69 67 LYS B O 1
ATOM 1728 N N . LEU B 1 68 ? 5.441 -6.82 2.93 1 98.06 68 LEU B N 1
ATOM 1729 C CA . LEU B 1 68 ? 5.578 -6.219 1.607 1 98.06 68 LEU B CA 1
ATOM 1730 C C . LEU B 1 68 ? 5.777 -7.293 0.542 1 98.06 68 LEU B C 1
ATOM 1732 O O . LEU B 1 68 ? 6.727 -8.07 0.614 1 98.06 68 LEU B O 1
ATOM 1736 N N . MET B 1 69 ? 4.883 -7.297 -0.38 1 98.56 69 MET B N 1
ATOM 1737 C CA . MET B 1 69 ? 4.977 -8.273 -1.46 1 98.56 69 MET B CA 1
ATOM 1738 C C . MET B 1 69 ? 5.453 -7.617 -2.75 1 98.56 69 MET B C 1
ATOM 1740 O O . MET B 1 69 ? 5.062 -6.488 -3.059 1 98.56 69 MET B O 1
ATOM 1744 N N . ILE B 1 70 ? 6.32 -8.344 -3.441 1 98.75 70 ILE B N 1
ATOM 1745 C CA . ILE B 1 70 ? 6.914 -7.797 -4.656 1 98.75 70 ILE B CA 1
ATOM 1746 C C . ILE B 1 70 ? 6.926 -8.859 -5.75 1 98.75 70 ILE B C 1
ATOM 1748 O O . ILE B 1 70 ? 7.246 -10.023 -5.492 1 98.75 70 ILE B O 1
ATOM 1752 N N . ALA B 1 71 ? 6.625 -8.508 -6.922 1 98.19 71 ALA B N 1
ATOM 1753 C CA . ALA B 1 71 ? 6.711 -9.359 -8.109 1 98.19 71 ALA B CA 1
ATOM 1754 C C . ALA B 1 71 ? 6.98 -8.523 -9.359 1 98.19 71 ALA B C 1
ATOM 1756 O O . ALA B 1 71 ? 7.152 -7.301 -9.273 1 98.19 71 ALA B O 1
ATOM 1757 N N . GLU B 1 72 ? 7.113 -9.203 -10.508 1 97.25 72 GLU B N 1
ATOM 1758 C CA . GLU B 1 72 ? 7.312 -8.5 -11.773 1 97.25 72 GLU B CA 1
ATOM 1759 C C . GLU B 1 72 ? 5.984 -8 -12.336 1 97.25 72 GLU B C 1
ATOM 1761 O O . GLU B 1 72 ? 5.863 -6.824 -12.695 1 97.25 72 GLU B O 1
ATOM 1766 N N . ASP B 1 73 ? 4.988 -8.805 -12.297 1 94.38 73 ASP B N 1
ATOM 1767 C CA . ASP B 1 73 ? 3.812 -8.617 -13.141 1 94.38 73 ASP B CA 1
ATOM 1768 C C . ASP B 1 73 ? 2.789 -7.707 -12.469 1 94.38 73 ASP B C 1
ATOM 1770 O O . ASP B 1 73 ? 2.682 -7.688 -11.234 1 94.38 73 ASP B O 1
ATOM 1774 N N . THR B 1 74 ? 2.047 -7.023 -13.305 1 94.5 74 THR B N 1
ATOM 1775 C CA . THR B 1 74 ? 0.889 -6.266 -12.836 1 94.5 74 THR B CA 1
ATOM 1776 C C . THR B 1 74 ? -0.316 -7.184 -12.648 1 94.5 74 THR B C 1
ATOM 1778 O O . THR B 1 74 ? -0.238 -8.383 -12.922 1 94.5 74 THR B O 1
ATOM 1781 N N . MET B 1 75 ? -1.352 -6.645 -12.18 1 93.44 75 MET B N 1
ATOM 1782 C CA . MET B 1 75 ? -2.514 -7.449 -11.805 1 93.44 75 MET B CA 1
ATOM 1783 C C . MET B 1 75 ? -3.326 -7.828 -13.039 1 93.44 75 MET B C 1
ATOM 1785 O O . MET B 1 75 ? -4.023 -8.844 -13.039 1 93.44 75 MET B O 1
ATOM 1789 N N . LYS B 1 76 ? -3.244 -7.027 -14.008 1 91.56 76 LYS B N 1
ATOM 1790 C CA . LYS B 1 76 ? -3.939 -7.305 -15.266 1 91.56 76 LYS B CA 1
ATOM 1791 C C . LYS B 1 76 ? -2.961 -7.75 -16.344 1 91.56 76 LYS B C 1
ATOM 1793 O O . LYS B 1 76 ? -1.951 -7.086 -16.594 1 91.56 76 LYS B O 1
ATOM 1798 N N . HIS B 1 77 ? -3.361 -8.758 -16.984 1 87.25 77 HIS B N 1
ATOM 1799 C CA . HIS B 1 77 ? -2.516 -9.266 -18.062 1 87.25 77 HIS B CA 1
ATOM 1800 C C . HIS B 1 77 ? -2.445 -8.273 -19.219 1 87.25 77 HIS B C 1
ATOM 1802 O O . HIS B 1 77 ? -3.463 -7.699 -19.609 1 87.25 77 HIS B O 1
ATOM 1808 N N . ASN B 1 78 ? -1.325 -7.945 -19.688 1 85.75 78 ASN B N 1
ATOM 1809 C CA . ASN B 1 78 ? -1.054 -7.16 -20.891 1 85.75 78 ASN B CA 1
ATOM 1810 C C . ASN B 1 78 ? -1.348 -5.68 -20.672 1 85.75 78 ASN B C 1
ATOM 1812 O O . ASN B 1 78 ? -1.53 -4.93 -21.625 1 85.75 78 ASN B O 1
ATOM 1816 N N . GLU B 1 79 ? -1.618 -5.324 -19.438 1 91.62 79 GLU B N 1
ATOM 1817 C CA . GLU B 1 79 ? -1.776 -3.889 -19.219 1 91.62 79 GLU B CA 1
ATOM 1818 C C . GLU B 1 79 ? -0.433 -3.168 -19.297 1 91.62 79 GLU B C 1
ATOM 1820 O O . GLU B 1 79 ? 0.604 -3.74 -18.953 1 91.62 79 GLU B O 1
ATOM 1825 N N . ARG B 1 80 ? -0.574 -1.978 -19.812 1 95.62 80 ARG B N 1
ATOM 1826 C CA . ARG B 1 80 ? 0.64 -1.167 -19.812 1 95.62 80 ARG B CA 1
ATOM 1827 C C . ARG B 1 80 ? 1.043 -0.774 -18.406 1 95.62 80 ARG B C 1
ATOM 1829 O O . ARG B 1 80 ? 0.208 -0.322 -17.609 1 95.62 80 ARG B O 1
ATOM 1836 N N . TYR B 1 81 ? 2.297 -0.948 -18.125 1 97.44 81 TYR B N 1
ATOM 1837 C CA . TYR B 1 81 ? 2.832 -0.583 -16.828 1 97.44 81 TYR B CA 1
ATOM 1838 C C . TYR B 1 81 ? 2.854 0.931 -16.641 1 97.44 81 TYR B C 1
ATOM 1840 O O . TYR B 1 81 ? 3.287 1.661 -17.531 1 97.44 81 TYR B O 1
ATOM 1848 N N . ASN B 1 82 ? 2.398 1.359 -15.5 1 97.5 82 ASN B N 1
ATOM 1849 C CA . ASN B 1 82 ? 2.301 2.783 -15.203 1 97.5 82 ASN B CA 1
ATOM 1850 C C . ASN B 1 82 ? 2.531 3.062 -13.719 1 97.5 82 ASN B C 1
ATOM 1852 O O . ASN B 1 82 ? 1.749 2.627 -12.875 1 97.5 82 ASN B O 1
ATOM 1856 N N . VAL B 1 83 ? 3.619 3.838 -13.438 1 97.88 83 VAL B N 1
ATOM 1857 C CA . VAL B 1 83 ? 3.883 4.262 -12.07 1 97.88 83 VAL B CA 1
ATOM 1858 C C . VAL B 1 83 ? 2.967 5.43 -11.703 1 97.88 83 VAL B C 1
ATOM 1860 O O . VAL B 1 83 ? 2.896 6.422 -12.43 1 97.88 83 VAL B O 1
ATOM 1863 N N . GLY B 1 84 ? 2.252 5.254 -10.602 1 97.94 84 GLY B N 1
ATOM 1864 C CA . GLY B 1 84 ? 1.337 6.305 -10.195 1 97.94 84 GLY B CA 1
ATOM 1865 C C . GLY B 1 84 ? 1.739 6.969 -8.891 1 97.94 84 GLY B C 1
ATOM 1866 O O . GLY B 1 84 ? 2.723 6.57 -8.258 1 97.94 84 GLY B O 1
ATOM 1867 N N . ASN B 1 85 ? 1.001 8.062 -8.539 1 98.19 85 ASN B N 1
ATOM 1868 C CA . ASN B 1 85 ? 1.224 8.766 -7.277 1 98.19 85 ASN B CA 1
ATOM 1869 C C . ASN B 1 85 ? -0.025 8.758 -6.402 1 98.19 85 ASN B C 1
ATOM 1871 O O . ASN B 1 85 ? -0.132 9.539 -5.457 1 98.19 85 ASN B O 1
ATOM 1875 N N . ASN B 1 86 ? -0.971 7.848 -6.746 1 98.44 86 ASN B N 1
ATOM 1876 C CA . ASN B 1 86 ? -2.213 7.738 -5.984 1 98.44 86 ASN B CA 1
ATOM 1877 C C . ASN B 1 86 ? -2.047 6.836 -4.766 1 98.44 86 ASN 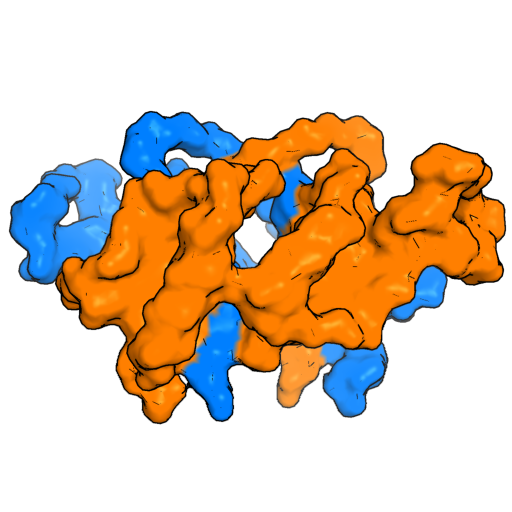B C 1
ATOM 1879 O O . ASN B 1 86 ? -2.955 6.727 -3.941 1 98.44 86 ASN B O 1
ATOM 1883 N N . MET B 1 87 ? -0.937 6.137 -4.664 1 98.44 87 MET B N 1
ATOM 1884 C CA . MET B 1 87 ? -0.59 5.32 -3.5 1 98.44 87 MET B CA 1
ATOM 1885 C C . MET B 1 87 ? 0.843 5.59 -3.055 1 98.44 87 MET B C 1
ATOM 1887 O O . MET B 1 87 ? 1.724 5.82 -3.885 1 98.44 87 MET B O 1
ATOM 1891 N N . SER B 1 88 ? 1.062 5.57 -1.765 1 98.5 88 SER B N 1
ATOM 1892 C CA . SER B 1 88 ? 2.387 5.684 -1.164 1 98.5 88 SER B CA 1
ATOM 1893 C C . SER B 1 88 ? 2.484 4.863 0.117 1 98.5 88 SER B C 1
ATOM 1895 O O . SER B 1 88 ? 1.502 4.258 0.55 1 98.5 88 SER B O 1
ATOM 1897 N N . LEU B 1 89 ? 3.682 4.719 0.592 1 98.19 89 LEU B N 1
ATOM 1898 C CA . LEU B 1 89 ? 3.934 4.02 1.847 1 98.19 89 LEU B CA 1
ATOM 1899 C C . LEU B 1 89 ? 4.227 5.008 2.971 1 98.19 89 LEU B C 1
ATOM 1901 O O . LEU B 1 89 ? 4.91 6.012 2.76 1 98.19 89 LEU B O 1
ATOM 1905 N N . CYS B 1 90 ? 3.703 4.719 4.105 1 98.12 90 CYS B N 1
ATOM 1906 C CA . CYS B 1 90 ? 4.035 5.5 5.293 1 98.12 90 CYS B CA 1
ATOM 1907 C C . CYS B 1 90 ? 4.727 4.633 6.34 1 98.12 90 CYS B C 1
ATOM 1909 O O . CYS B 1 90 ? 4.074 3.842 7.027 1 98.12 90 CYS B O 1
ATOM 1911 N N . ILE B 1 91 ? 6.012 4.781 6.453 1 98.12 91 ILE B N 1
ATOM 1912 C CA . ILE B 1 91 ? 6.789 4.102 7.484 1 98.12 91 ILE B CA 1
ATOM 1913 C C . ILE B 1 91 ? 6.719 4.891 8.789 1 98.12 91 ILE B C 1
ATOM 1915 O O . ILE B 1 91 ? 7.137 6.047 8.844 1 98.12 91 ILE B O 1
ATOM 1919 N N . GLN B 1 92 ? 6.211 4.262 9.789 1 97.88 92 GLN B N 1
ATOM 1920 C CA . GLN B 1 92 ? 6.055 4.996 11.039 1 97.88 92 GLN B CA 1
ATOM 1921 C C . GLN B 1 92 ? 6.488 4.152 12.234 1 97.88 92 GLN B C 1
ATOM 1923 O O . GLN B 1 92 ? 6.406 2.924 12.195 1 97.88 92 GLN B O 1
ATOM 1928 N N . SER B 1 93 ? 6.984 4.777 13.273 1 97.69 93 SER B N 1
ATOM 1929 C CA . SER B 1 93 ? 7.473 4.16 14.5 1 97.69 93 SER B CA 1
ATOM 1930 C C . SER B 1 93 ? 7.461 5.152 15.656 1 97.69 93 SER B C 1
ATOM 1932 O O . SER B 1 93 ? 7.496 6.363 15.445 1 97.69 93 SER B O 1
ATOM 1934 N N . ALA B 1 94 ? 7.402 4.629 16.906 1 97.69 94 ALA B N 1
ATOM 1935 C CA . ALA B 1 94 ? 7.539 5.469 18.094 1 97.69 94 ALA B CA 1
ATOM 1936 C C . ALA B 1 94 ? 9 5.574 18.516 1 97.69 94 ALA B C 1
ATOM 1938 O O . ALA B 1 94 ? 9.297 6.086 19.594 1 97.69 94 ALA B O 1
ATOM 1939 N N . ASN B 1 95 ? 9.852 5.035 17.766 1 97.5 95 ASN B N 1
ATOM 1940 C CA . ASN B 1 95 ? 11.297 5.129 17.953 1 97.5 95 ASN B CA 1
ATOM 1941 C C . ASN B 1 95 ? 11.93 6.133 16.984 1 97.5 95 ASN B C 1
ATOM 1943 O O . ASN B 1 95 ? 12.125 5.824 15.812 1 97.5 95 ASN B O 1
ATOM 1947 N N . LEU B 1 96 ? 12.211 7.297 17.531 1 97.62 96 LEU B N 1
ATOM 1948 C CA . LEU B 1 96 ? 12.727 8.391 16.719 1 97.62 96 LEU B CA 1
ATOM 1949 C C . LEU B 1 96 ? 14.039 7.996 16.047 1 97.62 96 LEU B C 1
ATOM 1951 O O . LEU B 1 96 ? 14.25 8.281 14.859 1 97.62 96 LEU B O 1
ATOM 1955 N N . GLU B 1 97 ? 14.891 7.332 16.75 1 97.69 97 GLU B N 1
ATOM 1956 C CA . GLU B 1 97 ? 16.188 6.918 16.203 1 97.69 97 GLU B CA 1
ATOM 1957 C C . GLU B 1 97 ? 16 5.965 15.023 1 97.69 97 GLU B C 1
ATOM 1959 O O . GLU B 1 97 ? 16.75 6.027 14.047 1 97.69 97 GLU B O 1
ATOM 1964 N N . GLU B 1 98 ? 15.039 5.168 15.148 1 97.5 98 GLU B N 1
ATOM 1965 C CA . GLU B 1 98 ? 14.734 4.215 14.086 1 97.5 98 GLU B CA 1
ATOM 1966 C C . GLU B 1 98 ? 14.297 4.93 12.812 1 97.5 98 GLU B C 1
ATOM 1968 O O . GLU B 1 98 ? 14.773 4.617 11.719 1 97.5 98 GLU B O 1
ATOM 1973 N N . ILE B 1 99 ? 13.438 5.902 12.914 1 98.25 99 ILE B N 1
ATOM 1974 C CA . ILE B 1 99 ? 12.945 6.668 11.773 1 98.25 99 ILE B CA 1
ATOM 1975 C C . ILE B 1 99 ? 14.094 7.449 11.141 1 98.25 99 ILE B C 1
ATOM 1977 O O . ILE B 1 99 ? 14.242 7.465 9.914 1 98.25 99 ILE B O 1
ATOM 1981 N N . GLN B 1 100 ? 14.922 8.023 11.953 1 98.5 100 GLN B N 1
ATOM 1982 C CA . GLN B 1 100 ? 16.062 8.781 11.461 1 98.5 100 GLN B CA 1
ATOM 1983 C C . GLN B 1 100 ? 17.047 7.871 10.727 1 98.5 100 GLN B C 1
ATOM 1985 O O . GLN B 1 100 ? 17.578 8.242 9.672 1 98.5 100 GLN B O 1
ATOM 1990 N N . ARG B 1 101 ? 17.234 6.727 11.281 1 98.12 101 ARG B N 1
ATOM 1991 C CA . ARG B 1 101 ? 18.141 5.762 10.641 1 98.12 101 ARG B CA 1
ATOM 1992 C C . ARG B 1 101 ? 17.609 5.348 9.273 1 98.12 101 ARG B C 1
ATOM 1994 O O . ARG B 1 101 ? 18.359 5.355 8.289 1 98.12 101 ARG B O 1
ATOM 2001 N N . PHE B 1 102 ? 16.359 5.02 9.219 1 98.5 102 PHE B N 1
ATOM 2002 C CA . PHE B 1 102 ? 15.773 4.617 7.949 1 98.5 102 PHE B CA 1
ATOM 2003 C C . PHE B 1 102 ? 15.852 5.754 6.934 1 98.5 102 PHE B C 1
ATOM 2005 O O . PHE B 1 102 ? 16.203 5.531 5.77 1 98.5 102 PHE B O 1
ATOM 2012 N N . TYR B 1 103 ? 15.508 6.941 7.383 1 98.81 103 TYR B N 1
ATOM 2013 C CA . TYR B 1 103 ? 15.594 8.086 6.488 1 98.81 103 TYR B CA 1
ATOM 2014 C C . TYR B 1 103 ? 17 8.258 5.945 1 98.81 103 TYR B C 1
ATOM 2016 O O . TYR B 1 103 ? 17.203 8.375 4.734 1 98.81 10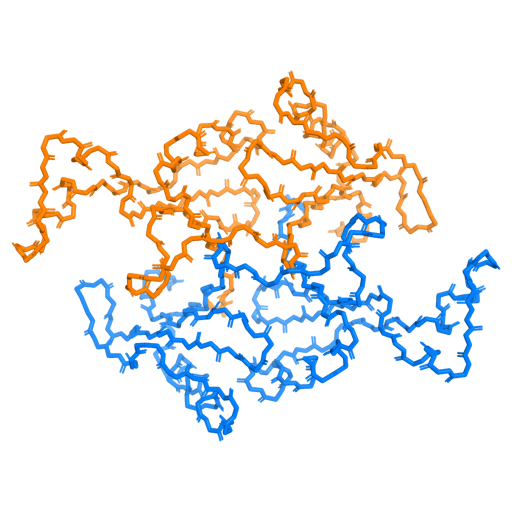3 TYR B O 1
ATOM 2024 N N . ASN B 1 104 ? 17.984 8.211 6.816 1 98.75 104 ASN B N 1
ATOM 2025 C CA . ASN B 1 104 ? 19.375 8.391 6.426 1 98.75 104 ASN B CA 1
ATOM 2026 C C . ASN B 1 104 ? 19.828 7.293 5.473 1 98.75 104 ASN B C 1
ATOM 2028 O O . ASN B 1 104 ? 20.547 7.566 4.5 1 98.75 104 ASN B O 1
ATOM 2032 N N . ASN B 1 105 ? 19.484 6.094 5.754 1 98.62 105 ASN B N 1
ATOM 2033 C CA . ASN B 1 105 ? 19.812 4.992 4.859 1 98.62 105 ASN B CA 1
ATOM 2034 C C . ASN B 1 105 ? 19.25 5.219 3.461 1 98.62 105 ASN B C 1
ATOM 2036 O O . ASN B 1 105 ? 19.969 5.051 2.467 1 98.62 105 ASN B O 1
ATOM 2040 N N . LEU B 1 106 ? 18.031 5.605 3.402 1 98.75 106 LEU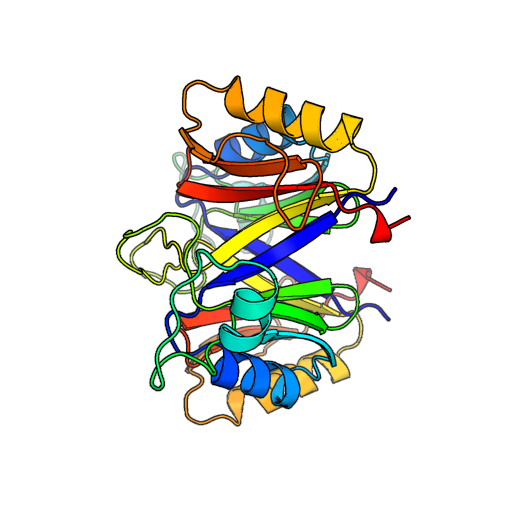 B N 1
ATOM 2041 C CA . LEU B 1 106 ? 17.344 5.77 2.125 1 98.75 106 LEU B CA 1
ATOM 2042 C C . LEU B 1 106 ? 17.984 6.883 1.306 1 98.75 106 LEU B C 1
ATOM 2044 O O . LEU B 1 106 ? 18.281 6.703 0.12 1 98.75 106 LEU B O 1
ATOM 2048 N N . ILE B 1 107 ? 18.25 7.98 1.916 1 98.44 107 ILE B N 1
ATOM 2049 C CA . ILE B 1 107 ? 18.703 9.133 1.15 1 98.44 107 ILE B CA 1
ATOM 2050 C C . ILE B 1 107 ? 20.188 8.977 0.802 1 98.44 107 ILE B C 1
ATOM 2052 O O . ILE B 1 107 ? 20.734 9.758 0.025 1 98.44 107 ILE B O 1
ATOM 2056 N N . SER B 1 108 ? 20.875 7.992 1.397 1 98.06 108 SER B N 1
ATOM 2057 C CA . SER B 1 108 ? 22.266 7.711 1.04 1 98.06 108 SER B CA 1
ATOM 2058 C C . SER B 1 108 ? 22.359 7.094 -0.351 1 98.06 108 SER B C 1
ATOM 2060 O O . SER B 1 108 ? 23.438 7.055 -0.945 1 98.06 108 SER B O 1
ATOM 2062 N N . ASP B 1 109 ? 21.266 6.512 -0.805 1 97.56 109 ASP B N 1
ATOM 2063 C CA . ASP B 1 109 ? 21.219 6.004 -2.174 1 97.56 109 ASP B CA 1
ATOM 2064 C C . ASP B 1 109 ? 21.078 7.145 -3.178 1 97.56 109 ASP B C 1
ATOM 2066 O O . ASP B 1 109 ? 20.141 7.941 -3.094 1 97.56 109 ASP B O 1
ATOM 2070 N N . LYS B 1 110 ? 21.969 7.188 -4.168 1 97.31 110 LYS B N 1
ATOM 2071 C CA . LYS B 1 110 ? 22.062 8.32 -5.082 1 97.31 110 LYS B CA 1
ATOM 2072 C C . LYS B 1 110 ? 20.828 8.406 -5.973 1 97.31 110 LYS B C 1
ATOM 2074 O O . LYS B 1 110 ? 20.562 9.445 -6.594 1 97.31 110 LYS B O 1
ATOM 2079 N N . HIS B 1 111 ? 20.094 7.379 -6.062 1 97.75 111 HIS B N 1
ATOM 2080 C CA . HIS B 1 111 ? 18.938 7.355 -6.957 1 97.75 111 HIS B CA 1
ATOM 2081 C C . HIS B 1 111 ? 17.656 7.75 -6.223 1 97.75 111 HIS B C 1
ATOM 2083 O O . HIS B 1 111 ? 16.594 7.828 -6.828 1 97.75 111 HIS B O 1
ATOM 2089 N N . VAL B 1 112 ? 17.766 7.996 -4.91 1 98.62 112 VAL B N 1
ATOM 2090 C CA . VAL B 1 112 ? 16.625 8.438 -4.121 1 98.62 112 VAL B CA 1
ATOM 2091 C C . VAL B 1 112 ? 16.469 9.953 -4.238 1 98.62 112 VAL B C 1
ATOM 2093 O O . VAL B 1 112 ? 17.453 10.688 -4.188 1 98.62 112 VAL B O 1
ATOM 2096 N N . LYS B 1 113 ? 15.242 10.359 -4.445 1 98.31 113 LYS B N 1
ATOM 2097 C CA . LYS B 1 113 ? 14.914 11.789 -4.461 1 98.31 113 LYS B CA 1
ATOM 2098 C C . LYS B 1 113 ? 14.227 12.211 -3.166 1 98.31 113 LYS B C 1
ATOM 2100 O O . LYS B 1 113 ? 13.289 11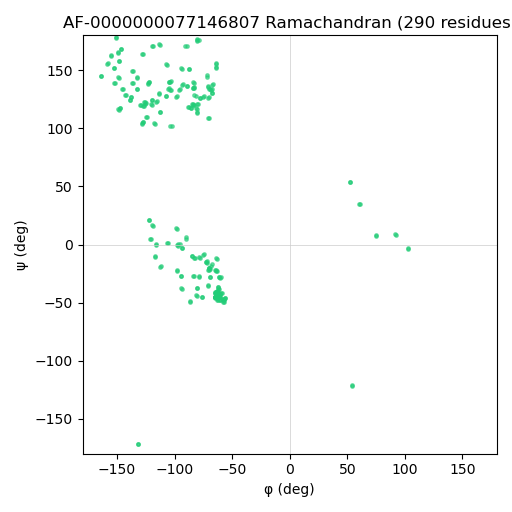.555 -2.715 1 98.31 113 LYS B O 1
ATOM 2105 N N . ILE B 1 114 ? 14.703 13.312 -2.607 1 98.5 114 ILE B N 1
ATOM 2106 C CA . ILE B 1 114 ? 14.062 13.875 -1.422 1 98.5 114 ILE B CA 1
ATOM 2107 C C . ILE B 1 114 ? 12.914 14.781 -1.841 1 98.5 114 ILE B C 1
ATOM 2109 O O . ILE B 1 114 ? 13.117 15.758 -2.574 1 98.5 114 ILE B O 1
ATOM 2113 N N . ILE B 1 115 ? 11.742 14.461 -1.483 1 98 115 ILE B N 1
ATOM 2114 C CA . ILE B 1 115 ? 10.57 15.305 -1.743 1 98 115 ILE B CA 1
ATOM 2115 C C . ILE B 1 115 ? 10.414 16.328 -0.617 1 98 115 ILE B C 1
ATOM 2117 O O . ILE B 1 115 ? 10.18 17.5 -0.872 1 98 115 ILE B O 1
ATOM 2121 N N . SER B 1 116 ? 10.461 15.898 0.62 1 97.5 116 SER B N 1
ATOM 2122 C CA . SER B 1 116 ? 10.461 16.719 1.833 1 97.5 116 SER B CA 1
ATOM 2123 C C . SER B 1 116 ? 11.453 16.172 2.859 1 97.5 116 SER B C 1
ATOM 2125 O O . SER B 1 116 ? 11.398 15.008 3.234 1 97.5 116 SER B O 1
ATOM 2127 N N . PRO B 1 117 ? 12.359 17.047 3.273 1 98.31 117 PRO B N 1
ATOM 2128 C CA . PRO B 1 117 ? 13.352 16.562 4.242 1 98.31 117 PRO B CA 1
ATOM 2129 C C . PRO B 1 117 ? 12.727 16.156 5.574 1 98.31 117 PRO B C 1
ATOM 2131 O O . PRO B 1 117 ? 11.641 16.625 5.922 1 98.31 117 PRO B O 1
ATOM 2134 N N . LEU B 1 118 ? 13.43 15.289 6.277 1 98.56 118 LEU B N 1
ATOM 2135 C CA . LEU B 1 118 ? 12.969 14.859 7.59 1 98.56 118 LEU B CA 1
ATOM 2136 C C . LEU B 1 118 ? 13.094 15.984 8.609 1 98.56 118 LEU B C 1
ATOM 2138 O O . LEU B 1 118 ? 14.203 16.344 9.008 1 98.56 118 LEU B O 1
ATOM 2142 N N . GLU B 1 119 ? 11.961 16.5 9 1 98.12 119 GLU B N 1
ATOM 2143 C CA . GLU B 1 119 ? 11.914 17.641 9.922 1 98.12 119 GLU B CA 1
ATOM 2144 C C . GLU B 1 119 ? 10.664 17.594 10.789 1 98.12 119 GLU B C 1
ATOM 2146 O O . GLU B 1 119 ? 9.742 16.812 10.516 1 98.12 119 GLU B O 1
ATOM 2151 N N . LYS B 1 120 ? 10.734 18.391 11.812 1 96.12 120 LYS B N 1
ATOM 2152 C CA . LYS B 1 120 ? 9.547 18.531 12.656 1 96.12 120 LYS B CA 1
ATOM 2153 C C . LYS B 1 120 ? 8.453 19.297 11.93 1 96.12 120 LYS B C 1
ATOM 2155 O O . LYS B 1 120 ? 8.742 20.25 11.195 1 96.12 120 LYS B O 1
ATOM 2160 N N . ASN B 1 121 ? 7.203 18.781 12.055 1 90.31 121 ASN B N 1
ATOM 2161 C CA . ASN B 1 121 ? 6.051 19.547 11.586 1 90.31 121 ASN B CA 1
ATOM 2162 C C . ASN B 1 121 ? 4.941 19.594 12.633 1 90.31 121 ASN B C 1
ATOM 2164 O O . ASN B 1 121 ? 5.18 19.297 13.805 1 90.31 121 ASN B O 1
ATOM 2168 N N . ILE B 1 122 ? 3.873 20.078 12.289 1 83.62 122 ILE B N 1
ATOM 2169 C CA . ILE B 1 122 ? 2.791 20.328 13.242 1 83.62 122 ILE B CA 1
ATOM 2170 C C . ILE B 1 122 ? 2.299 19.016 13.82 1 83.62 122 ILE B C 1
ATOM 2172 O O . ILE B 1 122 ? 1.753 18.984 14.93 1 83.62 122 ILE B O 1
ATOM 2176 N N . PHE B 1 123 ? 2.525 17.891 13.156 1 86.81 123 PHE B N 1
ATOM 2177 C CA . PHE B 1 123 ? 1.908 16.641 13.555 1 86.81 123 PHE B CA 1
ATOM 2178 C C . PHE B 1 123 ? 2.959 15.656 14.07 1 86.81 123 PHE B C 1
ATOM 2180 O O . PHE B 1 123 ? 2.627 14.672 14.734 1 86.81 123 PHE B O 1
ATOM 2187 N N . SER B 1 124 ? 4.18 15.852 13.758 1 94.19 124 SER B N 1
ATOM 2188 C CA . SER B 1 124 ? 5.215 14.883 14.094 1 94.19 124 SER B CA 1
ATOM 2189 C C . SER B 1 124 ? 6.555 15.562 14.336 1 94.19 124 SER B C 1
ATOM 2191 O O . SER B 1 124 ? 6.918 16.5 13.625 1 94.19 124 SER B O 1
ATOM 2193 N N . GLU B 1 125 ? 7.293 15.039 15.266 1 96.5 125 GLU B N 1
ATOM 2194 C CA . GLU B 1 125 ? 8.633 15.555 15.547 1 96.5 125 GLU B CA 1
ATOM 2195 C C . GLU B 1 125 ? 9.594 15.234 14.414 1 96.5 125 GLU B C 1
ATOM 2197 O O . GLU B 1 125 ? 10.664 15.844 14.305 1 96.5 125 GLU B O 1
ATOM 2202 N N . ALA B 1 126 ? 9.289 14.312 13.648 1 98.25 126 ALA B N 1
ATOM 2203 C CA . ALA B 1 126 ? 10.094 13.938 12.492 1 98.25 126 ALA B CA 1
ATOM 2204 C C . ALA B 1 126 ? 9.219 13.383 11.375 1 98.25 126 ALA B C 1
ATOM 2206 O O . ALA B 1 126 ? 8.609 12.32 11.523 1 98.25 126 ALA B O 1
ATOM 2207 N N . TYR B 1 127 ? 9.219 14.07 10.312 1 98.31 127 TYR B N 1
ATOM 2208 C CA . TYR B 1 127 ? 8.438 13.688 9.148 1 98.31 127 TYR B CA 1
ATOM 2209 C C . TYR B 1 127 ? 9.156 14.062 7.855 1 98.31 127 TYR B C 1
ATOM 2211 O O . TYR B 1 127 ? 9.695 15.172 7.734 1 98.31 127 TYR B O 1
ATOM 2219 N N . GLY B 1 128 ? 9.219 13.156 6.887 1 98.44 128 GLY B N 1
ATOM 2220 C CA . GLY B 1 128 ? 9.828 13.383 5.586 1 98.44 128 GLY B CA 1
ATOM 2221 C C . GLY B 1 128 ? 9.273 12.477 4.504 1 98.44 128 GLY B C 1
ATOM 2222 O O . GLY B 1 128 ? 8.57 11.508 4.797 1 98.44 128 GLY B O 1
ATOM 2223 N N . ILE B 1 129 ? 9.523 12.891 3.273 1 98.69 129 ILE B N 1
ATOM 2224 C CA . ILE B 1 129 ? 9.055 12.117 2.131 1 98.69 129 ILE B CA 1
ATOM 2225 C C . ILE B 1 129 ? 10.18 11.945 1.117 1 98.69 129 ILE B C 1
ATOM 2227 O O . ILE B 1 129 ? 10.867 12.914 0.778 1 98.69 129 ILE B O 1
ATOM 2231 N N . ILE B 1 130 ? 10.336 10.758 0.656 1 98.75 130 ILE B N 1
ATOM 2232 C CA . ILE B 1 130 ? 11.281 10.492 -0.424 1 98.75 130 ILE B CA 1
ATOM 2233 C C . ILE B 1 130 ? 10.586 9.734 -1.55 1 98.75 130 ILE B C 1
ATOM 2235 O O . ILE B 1 130 ? 9.445 9.281 -1.391 1 98.75 130 ILE B O 1
ATOM 2239 N N . GLU B 1 131 ? 11.148 9.695 -2.656 1 98.62 131 GLU B N 1
ATOM 2240 C CA . GLU B 1 131 ? 10.805 8.812 -3.766 1 98.62 131 GLU B CA 1
ATOM 2241 C C . GLU B 1 131 ? 11.945 7.844 -4.074 1 98.62 131 GLU B C 1
ATOM 2243 O O . GLU B 1 131 ? 13.078 8.273 -4.328 1 98.62 131 GLU B O 1
ATOM 2248 N N . ASP B 1 132 ? 11.688 6.59 -4.047 1 98.62 132 ASP B N 1
ATOM 2249 C CA . ASP B 1 132 ? 12.75 5.613 -4.262 1 98.62 132 ASP B CA 1
ATOM 2250 C C . ASP B 1 132 ? 13.047 5.449 -5.75 1 98.62 132 ASP B C 1
ATOM 2252 O O . ASP B 1 132 ? 12.414 6.09 -6.594 1 98.62 132 ASP B O 1
ATOM 2256 N N . PRO B 1 133 ? 14.07 4.648 -6.148 1 98.44 133 PRO B N 1
ATOM 2257 C CA . PRO B 1 133 ? 14.5 4.551 -7.547 1 98.44 133 PRO B CA 1
ATOM 2258 C C . PRO B 1 133 ? 13.422 3.973 -8.453 1 98.44 133 PRO B C 1
ATOM 2260 O O . PRO B 1 133 ? 13.531 4.055 -9.68 1 98.44 133 PRO B O 1
ATOM 2263 N N . TYR B 1 134 ? 12.383 3.43 -7.93 1 98.38 134 TYR B N 1
ATOM 2264 C CA . TYR B 1 134 ? 11.359 2.736 -8.695 1 98.38 134 TYR B CA 1
ATOM 2265 C C . TYR B 1 134 ? 10.086 3.574 -8.789 1 98.38 134 TYR B C 1
ATOM 2267 O O . TYR B 1 134 ? 9.07 3.113 -9.312 1 98.38 134 TYR B O 1
ATOM 2275 N N . GLY B 1 135 ? 10.125 4.758 -8.203 1 97.56 135 GLY B N 1
ATOM 2276 C CA . GLY B 1 135 ? 9.008 5.688 -8.281 1 97.56 135 GLY B CA 1
ATOM 2277 C C . GLY B 1 135 ? 8.031 5.547 -7.137 1 97.56 135 GLY B C 1
ATOM 2278 O O . GLY B 1 135 ? 6.949 6.145 -7.156 1 97.56 135 GLY B O 1
ATOM 2279 N N . ILE B 1 136 ? 8.336 4.812 -6.176 1 98.31 136 ILE B N 1
ATOM 2280 C CA . ILE B 1 136 ? 7.492 4.652 -4.996 1 98.31 136 ILE B CA 1
ATOM 2281 C C . ILE B 1 136 ? 7.773 5.777 -4.004 1 98.31 136 ILE B C 1
ATOM 2283 O O . ILE B 1 136 ? 8.922 5.977 -3.59 1 98.31 136 ILE B O 1
ATOM 2287 N N . GLN B 1 137 ? 6.73 6.516 -3.709 1 98.62 137 GLN B N 1
ATOM 2288 C CA . GLN B 1 137 ? 6.871 7.551 -2.689 1 98.62 137 GLN B CA 1
ATOM 2289 C C . GLN B 1 137 ? 6.703 6.969 -1.288 1 98.62 137 GLN B C 1
ATOM 2291 O O . GLN B 1 137 ? 5.816 6.145 -1.055 1 98.62 137 GLN B O 1
ATOM 2296 N N . ILE B 1 138 ? 7.598 7.367 -0.388 1 98.81 138 ILE B N 1
ATOM 2297 C CA . ILE B 1 138 ? 7.656 6.828 0.966 1 98.81 138 ILE B CA 1
ATOM 2298 C C . ILE B 1 138 ? 7.691 7.973 1.976 1 98.81 138 ILE B C 1
ATOM 2300 O O . ILE B 1 138 ? 8.562 8.844 1.911 1 98.81 138 ILE B O 1
ATOM 2304 N N . GLN B 1 139 ? 6.691 7.945 2.797 1 98.56 139 GLN B N 1
ATOM 2305 C CA . GLN B 1 139 ? 6.676 8.852 3.945 1 98.56 139 GLN B CA 1
ATOM 2306 C C . GLN B 1 139 ? 7.352 8.211 5.156 1 98.56 139 GLN B C 1
ATOM 2308 O O . GLN B 1 139 ? 7.168 7.016 5.414 1 98.56 139 GLN B O 1
ATOM 2313 N N . LEU B 1 140 ? 8.172 8.93 5.859 1 98.69 140 LEU B N 1
ATOM 2314 C CA . LEU B 1 140 ? 8.734 8.531 7.141 1 98.69 140 LEU B CA 1
ATOM 2315 C C . LEU B 1 140 ? 8.219 9.414 8.266 1 98.69 140 LEU B C 1
ATOM 2317 O O . LEU B 1 140 ? 8.312 10.641 8.195 1 98.69 140 LEU B O 1
ATOM 2321 N N . MET B 1 141 ? 7.734 8.719 9.305 1 98.31 141 MET B N 1
ATOM 2322 C CA . MET B 1 141 ? 7.066 9.508 10.336 1 98.31 141 MET B CA 1
ATOM 2323 C C . MET B 1 141 ? 7.363 8.953 11.727 1 98.31 141 MET B C 1
ATOM 2325 O O . MET B 1 141 ? 7.191 7.758 11.969 1 98.31 141 MET B O 1
ATOM 2329 N N . TYR B 1 142 ? 7.801 9.82 12.625 1 98.31 142 TYR B N 1
ATOM 2330 C CA . TYR B 1 142 ? 7.812 9.516 14.047 1 98.31 142 TYR B CA 1
ATOM 2331 C C . TYR B 1 142 ? 6.426 9.711 14.656 1 98.31 142 TYR B C 1
ATOM 2333 O O . TYR B 1 142 ? 5.836 10.789 14.539 1 98.31 142 TYR B O 1
ATOM 2341 N N . ASP B 1 143 ? 5.902 8.688 15.203 1 96 143 ASP B N 1
ATOM 2342 C CA . ASP B 1 143 ? 4.594 8.758 15.852 1 96 143 ASP B CA 1
ATOM 2343 C C . ASP B 1 143 ? 4.652 8.195 17.266 1 96 143 ASP B C 1
ATOM 2345 O O . ASP B 1 143 ? 4.527 6.988 17.469 1 96 143 ASP B O 1
ATOM 2349 N N . LYS B 1 144 ? 4.652 9.086 18.281 1 92.38 144 LYS B N 1
ATOM 2350 C CA . LYS B 1 144 ? 4.816 8.695 19.672 1 92.38 144 LYS B CA 1
ATOM 2351 C C . LYS B 1 144 ? 3.586 7.953 20.188 1 92.38 144 LYS B C 1
ATOM 2353 O O . LYS B 1 144 ? 3.65 7.266 21.219 1 92.38 144 LYS B O 1
ATOM 2358 N N . ARG B 1 145 ? 2.484 8.078 19.578 1 86.94 145 ARG B N 1
ATOM 2359 C CA . ARG B 1 145 ? 1.241 7.473 20.047 1 86.94 145 ARG B CA 1
ATOM 2360 C C . ARG B 1 145 ? 1.261 5.961 19.844 1 86.94 145 ARG B C 1
ATOM 2362 O O . ARG B 1 145 ? 0.435 5.246 20.422 1 86.94 145 ARG B O 1
ATOM 2369 N N . LEU B 1 146 ? 2.172 5.461 19.062 1 84.44 146 LEU B N 1
ATOM 2370 C CA . LEU B 1 146 ? 2.277 4.027 18.797 1 84.44 146 LEU B CA 1
ATOM 2371 C C . LEU B 1 146 ? 2.883 3.299 19.984 1 84.44 146 LEU B C 1
ATOM 2373 O O . LEU B 1 146 ? 2.885 2.068 20.031 1 84.44 146 LEU B O 1
ATOM 2377 N N . ASN B 1 147 ? 3.412 3.916 21.016 1 75.12 147 ASN B N 1
ATOM 2378 C CA . ASN B 1 147 ? 3.969 3.312 22.219 1 75.12 147 ASN B CA 1
ATOM 2379 C C . ASN B 1 147 ? 2.869 2.814 23.156 1 75.12 147 ASN B C 1
ATOM 2381 O O . ASN B 1 147 ? 1.817 3.445 23.281 1 75.12 147 ASN B O 1
#

Radius of gyration: 19.04 Å; Cα contacts (8 Å, |Δi|>4): 681; chains: 2; bounding box: 44×55×44 Å

Nearest PDB structures (foldseek):
  1u6l-assembly1_B  TM=8.659E-01  e=2.893E-10  Pseudomonas aeruginosa PAO1
  3l20-assembly1_B  TM=7.722E-01  e=3.665E-09  Staphylococcus aureus subsp. aureus USA300
  3l20-assembly1_A  TM=7.406E-01  e=4.162E-09  Staphylococcus aureus subsp. aureus USA300
  3e5d-assembly1_A-2  TM=6.564E-01  e=7.945E-06  Listeria monocytogenes serotype 4b str. F2365
  3ey8-assembly1_A  TM=5.837E-01  e=4.069E-04  Vibrio cholerae

Foldseek 3Di:
DPDDDAAEDAQQQCQVVVVVLCCQQQVKDWPDWAALLNVCVVPVPRDDDPVRRRFTQWTWIDRPPGIYMYGHDDPDPPDDDDQDDPDAAEAEDQDPVSLVSSLVSQVVDVQKAWPAAFADDPQARTWGWIAHNRGHIYIGGNDNVVD/DPDDDAAEDAQQQCQVVVVVLCCQQQVKAWPDWDALLNVCVVPVPRDDDPVRRRFTQWTWIDRPPGIYMYGHDDPDPPDDDDQDDPDAAEAEDQDPVSLVSSLVSQVVDVQKAWPAAFADDPQARTWGWIAHNRGHIYIGGNDNVVD

InterPro domains:
  IPR028973 PhnB-like [PF06983] (5-140)
  IPR028973 PhnB-like [cd06588] (5-141)
  IPR029068 Glyoxalase/Bleomycin resistance protein/Dihydroxybiphenyl dioxygenase [G3DSA:3.10.180.10] (1-145)
  IPR029068 Glyoxalase/Bleomycin resistance protein/Dihydroxybiphenyl dioxygenase [SSF54593] (5-144)

Sequence (294 aa):
MTLEIAIFLSMNGQAKEAINFYTRNLEAKKLMIVTYEELAKRDSSFKITSENKDHIAHSVLQIGNTKLMIAEDTMKHNERYNVGNNMSLCIQSANLEEIQRFYNNLISDKHVKIISPLEKNIFSEAYGIIEDPYGIQIQLMYDKRLNMTLEIAIFLSMNGQAKEAINFYTRNLEAKKLMIVTYEELAKRDSSFKITSENKDHIAHSVLQIGNTKLMIAEDTMKHNERYNVGNNMSLCIQSANLEEIQRFYNNLISDKHVKIISPLEKNIFSEAYGIIEDPYGIQIQLMYDKRLN

Solvent-accessible surface area (backbone atoms only — not comparable to full-atom values): 15442 Å² total; per-residue (Å²): 135,53,36,33,58,32,45,34,38,28,41,73,82,40,30,66,60,48,51,51,49,41,32,70,34,59,62,32,41,81,75,44,78,37,29,36,50,60,46,29,76,79,34,80,83,51,86,72,49,93,86,46,29,79,40,36,61,37,32,35,30,35,36,74,79,25,54,41,29,40,14,23,66,55,92,53,87,89,55,80,89,37,85,28,55,31,53,36,39,34,37,34,22,48,44,59,67,57,45,51,49,39,51,54,45,43,64,68,38,86,64,36,43,78,76,37,70,76,34,66,54,96,85,24,76,31,33,25,29,34,29,44,80,82,58,50,38,37,34,41,30,33,37,70,80,64,104,134,54,38,34,59,31,45,33,37,28,41,71,82,40,28,67,60,49,52,51,48,40,33,69,32,59,62,33,40,80,76,42,81,35,28,36,49,61,46,29,76,78,35,80,82,50,85,71,49,92,87,46,29,80,40,36,61,37,30,36,30,35,37,74,78,26,54,41,30,41,15,24,65,54,91,51,87,90,56,82,87,36,83,29,54,30,52,36,38,34,39,33,22,46,44,57,69,57,46,52,49,37,52,53,44,44,62,68,37,88,62,37,43,76,75,38,71,75,35,65,54,97,85,24,76,32,34,26,29,33,29,43,79,84,58,51,39,37,34,41,32,33,37,69,80,63,104

Organism: Bacillus cereus (strain ATCC 14579 / DSM 31 / CCUG 7414 / JCM 2152 / NBRC 15305 / NCIMB 9373 / NCTC 2599 / NRRL B-3711) (NCBI:txid226900)